Protein AF-A0A1B0GGN3-F1 (afdb_monomer_lite)

InterPro domains:
  IPR000742 EGF-like domain [PS00022] (152-163)
  IPR000742 EGF-like domain [PS01186] (152-163)
  IPR000742 EGF-like domain [PS50026] (125-164)
  IPR000742 EGF-like domain [PS50026] (165-207)

Secondary structure (DSSP, 8-state):
-EEEEEE--PPTTS----EEEEEEEEEEE-TT-EEEEEE-GGGT-TT-TTS------EEEEE--HHHHHHT--TTPEEE---PEEETTEEEEEEEGGGS-SEEEEEEEEETTSTT--EEEEEEEPP-TTSTT---TTSEEEEE-TTSS-EEEEEPTTEESTTS-EE-TTSS---STTPEEEE--TTSSS--EEEE--EEEETTEEEETHHHHHHHHH-TTSHHHHTTSSS----

Structure (mmCIF, N/CA/C/O backbone):
data_AF-A0A1B0GGN3-F1
#
_entry.id   AF-A0A1B0GGN3-F1
#
loop_
_atom_site.group_PDB
_atom_site.id
_atom_site.type_symbol
_atom_site.label_atom_id
_atom_site.label_alt_id
_atom_site.label_comp_id
_atom_site.label_asym_id
_atom_site.label_entity_id
_atom_site.label_seq_id
_atom_site.pdbx_PDB_ins_code
_atom_site.Cartn_x
_atom_site.Cartn_y
_atom_site.Cartn_z
_atom_site.occupancy
_atom_site.B_iso_or_equiv
_atom_site.auth_seq_id
_atom_site.auth_comp_id
_atom_site.auth_asym_id
_atom_site.auth_atom_id
_atom_site.pdbx_PDB_model_num
ATOM 1 N N . MET A 1 1 ? -0.502 -10.963 14.860 1.00 59.91 1 MET A N 1
ATOM 2 C CA . MET A 1 1 ? -0.848 -10.308 16.141 1.00 59.91 1 MET A CA 1
ATOM 3 C C . MET A 1 1 ? -0.086 -10.952 17.281 1.00 59.91 1 MET A C 1
ATOM 5 O O . MET A 1 1 ? 0.193 -12.145 17.220 1.00 59.91 1 MET A O 1
ATOM 9 N N . LYS A 1 2 ? 0.218 -10.176 18.316 1.00 56.22 2 LYS A N 1
ATOM 10 C CA . LYS A 1 2 ? 0.828 -10.592 19.570 1.00 56.22 2 LYS A CA 1
ATOM 11 C C . LYS A 1 2 ? -0.139 -10.272 20.708 1.00 56.22 2 LYS A C 1
ATOM 13 O O . LYS A 1 2 ? -0.678 -9.171 20.776 1.00 56.22 2 LYS A O 1
ATOM 18 N N . PHE A 1 3 ? -0.348 -11.247 21.582 1.00 46.47 3 PHE A N 1
ATOM 19 C CA . PHE A 1 3 ? -1.109 -11.077 22.814 1.00 46.47 3 PHE A CA 1
ATOM 20 C C . PHE A 1 3 ? -0.239 -10.367 23.851 1.00 46.47 3 PHE A C 1
ATOM 22 O O . PHE A 1 3 ? 0.870 -10.833 24.133 1.00 46.47 3 PHE A O 1
ATOM 29 N N . ILE A 1 4 ? -0.719 -9.258 24.409 1.00 52.66 4 ILE A N 1
ATOM 30 C CA . ILE A 1 4 ? -0.023 -8.527 25.466 1.00 52.66 4 ILE A CA 1
ATOM 31 C C . ILE A 1 4 ? -0.938 -8.412 26.679 1.00 52.66 4 ILE A C 1
ATOM 33 O O . ILE A 1 4 ? -2.094 -8.009 26.585 1.00 52.66 4 ILE A O 1
ATOM 37 N N . GLN A 1 5 ? -0.386 -8.771 27.834 1.00 46.47 5 GLN A N 1
ATOM 38 C CA . GLN A 1 5 ? -1.045 -8.657 29.123 1.00 46.47 5 GLN A CA 1
ATOM 39 C C . GLN A 1 5 ? -0.222 -7.711 29.994 1.00 46.47 5 GLN A C 1
ATOM 41 O O . GLN A 1 5 ? 0.905 -8.042 30.371 1.00 46.47 5 GLN A O 1
ATOM 46 N N . THR A 1 6 ? -0.760 -6.530 30.296 1.00 45.25 6 THR A N 1
ATOM 47 C CA . THR A 1 6 ? -0.097 -5.549 31.163 1.00 45.25 6 THR A CA 1
ATOM 48 C C . THR A 1 6 ? -0.774 -5.500 32.538 1.00 45.25 6 THR A C 1
ATOM 50 O O . THR A 1 6 ? -2.000 -5.391 32.633 1.00 45.25 6 THR A O 1
ATOM 53 N N . PRO A 1 7 ? -0.004 -5.604 33.636 1.00 43.72 7 PRO A N 1
ATOM 54 C CA . PRO A 1 7 ? -0.508 -5.299 34.968 1.00 43.72 7 PRO A CA 1
ATOM 55 C C . PRO A 1 7 ? -0.503 -3.777 35.188 1.00 43.72 7 PRO A C 1
ATOM 57 O O . PRO A 1 7 ? 0.542 -3.142 35.060 1.00 43.72 7 PRO A O 1
ATOM 60 N N . GLU A 1 8 ? -1.639 -3.176 35.546 1.00 48.62 8 GLU A N 1
ATOM 61 C CA . GLU A 1 8 ? -1.647 -1.801 36.068 1.00 48.62 8 GLU A CA 1
ATOM 62 C C . GLU A 1 8 ? -1.050 -1.759 37.487 1.00 48.62 8 GLU A C 1
ATOM 64 O O . GLU A 1 8 ? -1.238 -2.676 38.290 1.00 48.62 8 GLU A O 1
ATOM 69 N N . ASN A 1 9 ? -0.310 -0.687 37.802 1.00 44.50 9 ASN A N 1
ATOM 70 C CA . ASN A 1 9 ? 0.343 -0.465 39.097 1.00 44.50 9 ASN A CA 1
ATOM 71 C C . ASN A 1 9 ? -0.667 -0.478 40.260 1.00 44.50 9 ASN A C 1
ATOM 73 O O . ASN A 1 9 ? -1.278 0.536 40.597 1.00 44.50 9 ASN A O 1
ATOM 77 N N . CYS A 1 10 ? -0.791 -1.627 40.918 1.00 41.12 10 CYS A N 1
ATOM 78 C CA . CYS A 1 10 ? -1.658 -1.827 42.069 1.00 41.12 10 CYS A CA 1
ATOM 79 C C . CYS A 1 10 ? -0.947 -1.378 43.363 1.00 41.12 10 CYS A C 1
ATOM 81 O O . CYS A 1 10 ? 0.126 -1.880 43.707 1.00 41.12 10 CYS A O 1
ATOM 83 N N . LYS A 1 11 ? -1.535 -0.428 44.104 1.00 44.44 11 LYS A N 1
ATOM 84 C CA . LYS A 1 11 ? -1.118 -0.137 45.486 1.00 44.44 11 LYS A CA 1
ATOM 85 C C . LYS A 1 11 ? -1.635 -1.246 46.401 1.00 44.44 11 LYS A C 1
ATOM 87 O O . LYS A 1 11 ? -2.796 -1.631 46.313 1.00 44.44 11 LYS A O 1
ATOM 92 N N . ILE A 1 12 ? -0.759 -1.724 47.283 1.00 46.00 12 ILE A N 1
ATOM 93 C CA . ILE A 1 12 ? -1.044 -2.753 48.286 1.00 46.00 12 ILE A CA 1
ATOM 94 C C . ILE A 1 12 ? -2.260 -2.300 49.114 1.00 46.00 12 ILE A C 1
ATOM 96 O O . ILE A 1 12 ? -2.185 -1.253 49.752 1.00 46.00 12 ILE A O 1
ATOM 100 N N . ASP A 1 13 ? -3.337 -3.098 49.074 1.00 48.16 13 ASP A N 1
ATOM 101 C CA . ASP A 1 13 ? -4.489 -3.133 50.004 1.00 48.16 13 ASP A CA 1
ATOM 102 C C . ASP A 1 13 ? -5.906 -2.769 49.493 1.00 48.16 13 ASP A C 1
ATOM 104 O O . ASP A 1 13 ? -6.792 -2.507 50.302 1.00 48.16 13 ASP A O 1
ATOM 108 N N . LYS A 1 14 ? -6.205 -2.835 48.184 1.00 46.72 14 LYS A N 1
ATOM 109 C CA . LYS A 1 14 ? -7.595 -3.049 47.709 1.00 46.72 14 LYS A CA 1
ATOM 110 C C . LYS A 1 14 ? -7.648 -3.940 46.471 1.00 46.72 14 LYS A C 1
ATOM 112 O O . LYS A 1 14 ? -6.748 -3.901 45.644 1.00 46.72 14 LYS A O 1
ATOM 117 N N . ASP A 1 15 ? -8.713 -4.736 46.404 1.00 49.34 15 ASP A N 1
ATOM 118 C CA . ASP A 1 15 ? -9.070 -5.695 45.353 1.00 49.34 15 ASP A CA 1
ATOM 119 C C . ASP A 1 15 ? -8.721 -5.180 43.942 1.00 49.34 15 ASP A C 1
ATOM 121 O O . ASP A 1 15 ? -9.370 -4.277 43.412 1.00 49.34 15 ASP A O 1
ATOM 125 N N . CYS A 1 16 ? -7.643 -5.709 43.360 1.00 42.19 16 CYS A N 1
ATOM 126 C CA . CYS A 1 16 ? -7.169 -5.334 42.032 1.00 42.19 16 CYS A CA 1
ATOM 127 C C . CYS A 1 16 ? -7.623 -6.390 41.027 1.00 42.19 16 CYS A C 1
ATOM 129 O O . CYS A 1 16 ? -7.012 -7.450 40.905 1.00 42.19 16 CYS A O 1
ATOM 131 N N . THR A 1 17 ? -8.668 -6.084 40.261 1.00 48.31 17 THR A N 1
ATOM 132 C CA . THR A 1 17 ? -8.976 -6.810 39.023 1.00 48.31 17 THR A CA 1
ATOM 133 C C . THR A 1 17 ? -9.208 -5.844 37.868 1.00 48.31 17 THR A C 1
ATOM 135 O O . THR A 1 17 ? -10.333 -5.478 37.556 1.00 48.31 17 THR A O 1
ATOM 138 N N . ALA A 1 18 ? -8.120 -5.493 37.184 1.00 38.72 18 ALA A N 1
ATOM 139 C CA . ALA A 1 18 ? -8.142 -5.119 35.775 1.00 38.72 18 ALA A CA 1
ATOM 140 C C . ALA A 1 18 ? -6.780 -5.479 35.163 1.00 38.72 18 ALA A C 1
ATOM 142 O O . ALA A 1 18 ? -5.775 -4.812 35.385 1.00 38.72 18 ALA A O 1
ATOM 143 N N . MET A 1 19 ? -6.730 -6.603 34.448 1.00 40.66 19 MET A N 1
ATOM 144 C CA . MET A 1 19 ? -5.638 -6.898 33.522 1.00 40.66 19 MET A CA 1
ATOM 145 C C . MET A 1 19 ? -6.045 -6.305 32.177 1.00 40.66 19 MET A C 1
ATOM 147 O O . MET A 1 19 ? -7.093 -6.682 31.650 1.00 40.66 19 MET A O 1
ATOM 151 N N . MET A 1 20 ? -5.257 -5.381 31.631 1.00 42.69 20 MET A N 1
ATOM 152 C CA . MET A 1 20 ? -5.432 -4.970 30.241 1.00 42.69 20 MET A CA 1
ATOM 153 C C . MET A 1 20 ? -4.842 -6.059 29.338 1.00 42.69 20 MET A C 1
ATOM 155 O O . MET A 1 20 ? -3.702 -6.492 29.508 1.00 42.69 20 MET A O 1
ATOM 159 N N . VAL A 1 21 ? -5.676 -6.547 28.432 1.00 52.12 21 VAL A N 1
ATOM 160 C CA . VAL A 1 21 ? -5.419 -7.553 27.411 1.00 52.12 21 VAL A CA 1
ATOM 161 C C . VAL A 1 21 ? -5.537 -6.842 26.066 1.00 52.12 21 VAL A C 1
ATOM 163 O O . VAL A 1 21 ? -6.628 -6.711 25.513 1.00 52.12 21 VAL A O 1
ATOM 166 N N . SER A 1 22 ? -4.413 -6.357 25.542 1.00 58.50 22 SER A N 1
ATOM 167 C CA . SER A 1 22 ? -4.364 -5.762 24.208 1.00 58.50 22 SER A CA 1
ATOM 168 C C . SER A 1 22 ? -3.822 -6.773 23.202 1.00 58.50 22 SER A C 1
ATOM 170 O O . SER A 1 22 ? -2.883 -7.530 23.466 1.00 58.50 22 SER A O 1
ATOM 172 N N . TRP A 1 23 ? -4.439 -6.803 22.023 1.00 71.12 23 TRP A N 1
ATOM 173 C CA . TRP A 1 23 ? -3.913 -7.543 20.880 1.00 71.12 23 TRP A CA 1
ATOM 174 C C . TRP A 1 23 ? -3.250 -6.554 19.948 1.00 71.12 23 TRP A C 1
ATOM 176 O O . TRP A 1 23 ? -3.925 -5.702 19.378 1.00 71.12 23 TRP A O 1
ATOM 186 N N . GLU A 1 24 ? -1.936 -6.668 19.802 1.00 83.75 24 GLU A N 1
ATOM 187 C CA . GLU A 1 24 ? -1.153 -5.762 18.970 1.00 83.75 24 GLU A CA 1
ATOM 188 C C . GLU A 1 24 ? -0.754 -6.460 17.670 1.00 83.75 24 GLU A C 1
ATOM 190 O O . GLU A 1 24 ? -0.250 -7.585 17.667 1.00 83.75 24 GLU A O 1
ATOM 195 N N . GLY A 1 25 ? -1.017 -5.830 16.533 1.00 85.69 25 GLY A N 1
ATOM 196 C CA . GLY A 1 25 ? -0.611 -6.321 15.220 1.00 85.69 25 GLY A CA 1
ATOM 197 C C . GLY A 1 25 ? 0.147 -5.250 14.459 1.00 85.69 25 GLY A C 1
ATOM 198 O O . GLY A 1 25 ? -0.305 -4.112 14.404 1.00 85.69 25 GLY A O 1
ATOM 199 N N . GLU A 1 26 ? 1.268 -5.623 13.852 1.00 90.81 26 GLU A N 1
ATOM 200 C CA . GLU A 1 26 ? 1.951 -4.789 12.865 1.00 90.81 26 GLU A CA 1
ATOM 201 C C . GLU A 1 26 ? 1.857 -5.466 11.495 1.00 90.81 26 GLU A C 1
ATOM 203 O O . GLU A 1 26 ? 1.988 -6.691 11.403 1.00 90.81 26 GLU A O 1
ATOM 208 N N . ALA A 1 27 ? 1.596 -4.680 10.455 1.00 88.44 27 ALA A N 1
ATOM 209 C CA . ALA A 1 27 ? 1.553 -5.137 9.071 1.00 88.44 27 ALA A CA 1
ATOM 210 C C . ALA A 1 27 ? 2.032 -4.028 8.128 1.00 88.44 27 ALA A C 1
ATOM 212 O O . ALA A 1 27 ? 1.925 -2.843 8.445 1.00 88.44 27 ALA A O 1
ATOM 213 N N . GLU A 1 28 ? 2.531 -4.422 6.963 1.00 85.62 28 GLU A N 1
ATOM 214 C CA . GLU A 1 28 ? 2.884 -3.516 5.871 1.00 85.62 28 GLU A CA 1
ATOM 215 C C . GLU A 1 28 ? 2.018 -3.870 4.661 1.00 85.62 28 GLU A C 1
ATOM 217 O O . GLU A 1 28 ? 1.853 -5.055 4.372 1.00 85.62 28 GLU A O 1
ATOM 222 N N . ILE A 1 29 ? 1.459 -2.862 3.991 1.00 81.94 29 ILE A N 1
ATOM 223 C CA . ILE A 1 29 ? 0.627 -3.024 2.789 1.00 81.94 29 ILE A CA 1
ATOM 224 C C . ILE A 1 29 ? 1.096 -2.062 1.696 1.00 81.94 29 ILE A C 1
ATOM 226 O O . ILE A 1 29 ? 1.540 -0.957 2.010 1.00 81.94 29 ILE A O 1
ATOM 230 N N . GLN A 1 30 ? 1.003 -2.469 0.436 1.00 79.50 30 GLN A N 1
ATOM 231 C CA . GLN A 1 30 ? 1.276 -1.669 -0.762 1.00 79.50 30 GLN A CA 1
ATOM 232 C C . GLN A 1 30 ? -0.016 -1.397 -1.543 1.00 79.50 30 GLN A C 1
ATOM 234 O O . GLN A 1 30 ? -1.092 -1.855 -1.151 1.00 79.50 30 GLN A O 1
ATOM 239 N N . SER A 1 31 ? 0.071 -0.645 -2.646 1.00 79.19 31 SER A N 1
ATOM 240 C CA . SER A 1 31 ? -1.116 -0.410 -3.466 1.00 79.19 31 SER A CA 1
ATOM 241 C C . SER A 1 31 ? -1.658 -1.715 -4.059 1.00 79.19 31 SER A C 1
ATOM 243 O O . SER A 1 31 ? -0.905 -2.552 -4.556 1.00 79.19 31 SER A O 1
ATOM 245 N N . GLY A 1 32 ? -2.975 -1.900 -3.972 1.00 74.31 32 GLY A N 1
ATOM 246 C CA . GLY A 1 32 ? -3.670 -3.118 -4.389 1.00 74.31 32 GLY A CA 1
ATOM 247 C C . GLY A 1 32 ? -3.654 -4.264 -3.371 1.00 74.31 32 GLY A C 1
ATOM 248 O O . GLY A 1 32 ? -4.342 -5.265 -3.592 1.00 74.31 32 GLY A O 1
ATOM 249 N N . ASP A 1 33 ? -2.933 -4.131 -2.254 1.00 80.75 33 ASP A N 1
ATOM 250 C CA . ASP A 1 33 ? -2.954 -5.132 -1.190 1.00 80.75 33 ASP A CA 1
ATOM 251 C C . ASP A 1 33 ? -4.254 -5.084 -0.380 1.00 80.75 33 ASP A C 1
ATOM 253 O O . ASP A 1 33 ? -4.899 -4.048 -0.195 1.00 80.75 33 ASP A O 1
ATOM 257 N N . ILE A 1 34 ? -4.612 -6.246 0.166 1.00 82.75 34 ILE A N 1
ATOM 258 C CA . ILE A 1 34 ? -5.744 -6.410 1.073 1.00 82.75 34 ILE A CA 1
ATOM 259 C C . ILE A 1 34 ? -5.230 -7.053 2.354 1.00 82.75 34 ILE A C 1
ATOM 261 O O . ILE A 1 34 ? -4.729 -8.180 2.344 1.00 82.75 34 ILE A O 1
ATOM 265 N N . LEU A 1 35 ? -5.399 -6.363 3.478 1.00 88.44 35 LEU A N 1
ATOM 266 C CA . LEU A 1 35 ? -5.077 -6.900 4.791 1.00 88.44 35 LEU A CA 1
ATOM 267 C C . LEU A 1 35 ? -6.340 -7.463 5.439 1.00 88.44 35 LEU A C 1
ATOM 269 O O . LEU A 1 35 ? -7.270 -6.728 5.770 1.00 88.44 35 LEU A O 1
ATOM 273 N N . ILE A 1 36 ? -6.354 -8.776 5.664 1.00 89.19 36 ILE A N 1
ATOM 274 C CA . ILE A 1 36 ? -7.430 -9.456 6.387 1.00 89.19 36 ILE A CA 1
ATOM 275 C C . ILE A 1 36 ? -6.964 -9.736 7.810 1.00 89.19 36 ILE A C 1
ATOM 277 O O . ILE A 1 36 ? -5.979 -10.438 8.043 1.00 89.19 36 ILE A O 1
ATOM 281 N N . VAL A 1 37 ? -7.703 -9.198 8.769 1.00 90.12 37 VAL A N 1
ATOM 282 C CA . VAL A 1 37 ? -7.455 -9.358 10.193 1.00 90.12 37 VAL A CA 1
ATOM 283 C C . VAL A 1 37 ? -8.526 -10.256 10.795 1.00 90.12 37 VAL A C 1
ATOM 285 O O . VAL A 1 37 ? -9.692 -9.880 10.893 1.00 90.12 37 VAL A O 1
ATOM 288 N N . GLU A 1 38 ? -8.115 -11.445 11.223 1.00 88.00 38 GLU A N 1
ATOM 289 C CA . GLU A 1 38 ? -8.969 -12.384 11.946 1.00 88.00 38 GLU A CA 1
ATOM 290 C C . GLU A 1 38 ? -8.953 -12.076 13.448 1.00 88.00 38 GLU A C 1
ATOM 292 O O . GLU A 1 38 ? -7.901 -12.072 14.087 1.00 88.00 38 GLU A O 1
ATOM 297 N N . ILE A 1 39 ? -10.132 -11.833 14.017 1.00 86.75 39 ILE A N 1
ATOM 298 C CA . ILE A 1 39 ? -10.341 -11.536 15.432 1.00 86.75 39 ILE A CA 1
ATOM 299 C C . ILE A 1 39 ? -11.247 -12.608 16.032 1.00 86.75 39 ILE A C 1
ATOM 301 O O . ILE A 1 39 ? -12.349 -12.875 15.543 1.00 86.75 39 ILE A O 1
ATOM 305 N N . ASN A 1 40 ? -10.782 -13.207 17.126 1.00 83.31 40 ASN A N 1
ATOM 306 C CA . ASN A 1 40 ? -11.546 -14.168 17.908 1.00 83.31 40 ASN A CA 1
ATOM 307 C C . ASN A 1 40 ? -11.965 -13.538 19.243 1.00 83.31 40 ASN A C 1
ATOM 309 O O . ASN A 1 40 ? -11.141 -13.383 20.147 1.00 83.31 40 ASN A O 1
ATOM 313 N N . ASP A 1 41 ? -13.255 -13.216 19.369 1.00 79.81 41 ASP A N 1
ATOM 314 C CA . ASP A 1 41 ? -13.835 -12.603 20.570 1.00 79.81 41 ASP A CA 1
ATOM 315 C C . ASP A 1 41 ? -13.561 -13.420 21.846 1.00 79.81 41 ASP A C 1
ATOM 317 O O . ASP A 1 41 ? -13.347 -12.843 22.914 1.00 79.81 41 ASP A O 1
ATOM 321 N N . ALA A 1 42 ? -13.493 -14.755 21.737 1.00 72.12 42 ALA A N 1
ATOM 322 C CA . ALA A 1 42 ? -13.278 -15.665 22.868 1.00 72.12 42 ALA A CA 1
ATOM 323 C C . ALA A 1 42 ? -11.948 -15.423 23.599 1.00 72.12 42 ALA A C 1
ATOM 325 O O . ALA A 1 42 ? -11.818 -15.722 24.785 1.00 72.12 42 ALA A O 1
ATOM 326 N N . LEU A 1 43 ? -10.945 -14.904 22.885 1.00 70.06 43 LEU A N 1
ATOM 327 C CA . LEU A 1 43 ? -9.614 -14.648 23.431 1.00 70.06 43 LEU A CA 1
ATOM 328 C C . LEU A 1 43 ? -9.484 -13.253 24.063 1.00 70.06 43 LEU A C 1
ATOM 330 O O . LEU A 1 43 ? -8.520 -12.993 24.782 1.00 70.06 43 LEU A O 1
ATOM 334 N N . LEU A 1 44 ? -10.433 -12.359 23.781 1.00 70.94 44 LEU A N 1
ATOM 335 C CA . LEU A 1 44 ? -10.478 -10.981 24.274 1.00 70.94 44 LEU A CA 1
ATOM 336 C C . LEU A 1 44 ? -11.387 -10.844 25.500 1.00 70.94 44 LEU A C 1
ATOM 338 O O . LEU A 1 44 ? -11.064 -10.092 26.417 1.00 70.94 44 LEU A O 1
ATOM 342 N N . ASN A 1 45 ? -12.480 -11.612 25.553 1.00 67.69 45 ASN A N 1
ATOM 343 C CA . ASN A 1 45 ? -13.348 -11.697 26.724 1.00 67.69 45 ASN A CA 1
ATOM 344 C C . ASN A 1 45 ? -13.574 -13.163 27.153 1.00 67.69 45 ASN A C 1
ATOM 346 O O . ASN A 1 45 ? -14.525 -13.806 26.706 1.00 67.69 45 ASN A O 1
ATOM 350 N N . PRO A 1 46 ? -12.741 -13.702 28.061 1.00 58.84 46 PRO A N 1
ATOM 351 C CA . PRO A 1 46 ? -12.885 -15.075 28.535 1.00 58.84 46 PRO A CA 1
ATOM 352 C C . PRO A 1 46 ? -14.020 -15.281 29.559 1.00 58.84 46 PRO A C 1
ATOM 354 O O . PRO A 1 46 ? -14.234 -16.419 29.977 1.00 58.84 46 PRO A O 1
ATOM 357 N N . LYS A 1 47 ? -14.729 -14.229 30.010 1.00 55.62 47 LYS A N 1
ATOM 358 C CA . LYS A 1 47 ? -15.705 -14.325 31.118 1.00 55.62 47 LYS A CA 1
ATOM 359 C C . LYS A 1 47 ? -17.177 -14.463 30.696 1.00 55.62 47 LYS A C 1
ATOM 361 O O . LYS A 1 47 ? -17.949 -14.958 31.510 1.00 55.62 47 LYS A O 1
ATOM 366 N N . ASP A 1 48 ? -17.550 -14.147 29.452 1.00 54.88 48 ASP A N 1
ATOM 367 C CA . ASP A 1 48 ? -18.961 -14.107 29.003 1.00 54.88 48 ASP A CA 1
ATOM 368 C C . ASP A 1 48 ? -19.280 -15.001 27.784 1.00 54.88 48 ASP A C 1
ATOM 370 O O . ASP A 1 48 ? -20.114 -14.671 26.942 1.00 54.88 48 ASP A O 1
ATOM 374 N N . PHE A 1 49 ? -18.655 -16.176 27.665 1.00 55.28 49 PHE A N 1
ATOM 375 C CA . PHE A 1 49 ? -18.835 -17.059 26.497 1.00 55.28 49 PHE A CA 1
ATOM 376 C C . PHE A 1 49 ? -20.161 -17.859 26.482 1.00 55.28 49 PHE A C 1
ATOM 378 O O . PHE A 1 49 ? -20.191 -19.009 26.053 1.00 55.28 49 PHE A O 1
ATOM 385 N N . ASN A 1 50 ? -21.266 -17.286 26.970 1.00 52.28 50 ASN A N 1
ATOM 386 C CA . ASN A 1 50 ? -22.574 -17.957 27.019 1.00 52.28 50 ASN A CA 1
ATOM 387 C C . ASN A 1 50 ? -23.704 -17.214 26.290 1.00 52.28 50 ASN A C 1
ATOM 389 O O . ASN A 1 50 ? -24.877 -17.526 26.499 1.00 52.28 50 ASN A O 1
ATOM 393 N N . THR A 1 51 ? -23.381 -16.275 25.401 1.00 52.28 51 THR A N 1
ATOM 394 C CA . THR A 1 51 ? -24.379 -15.587 24.572 1.00 52.28 51 THR A CA 1
ATOM 395 C C . THR A 1 51 ? -24.203 -15.882 23.090 1.00 52.28 51 THR A C 1
ATOM 397 O O . THR A 1 51 ? -23.128 -15.770 22.510 1.00 52.28 51 THR A O 1
ATOM 400 N N . THR A 1 52 ? -25.318 -16.312 22.514 1.00 51.56 52 THR A N 1
ATOM 401 C CA . THR A 1 52 ? -25.592 -16.646 21.122 1.00 51.56 52 THR A CA 1
ATOM 402 C C . THR A 1 52 ? -25.013 -15.643 20.128 1.00 51.56 52 THR A C 1
ATOM 404 O O . THR A 1 52 ? -25.174 -14.436 20.280 1.00 51.56 52 THR A O 1
ATOM 407 N N . THR A 1 53 ? -24.413 -16.192 19.069 1.00 53.31 53 THR A N 1
ATOM 408 C CA . THR A 1 53 ? -23.890 -15.558 17.848 1.00 53.31 53 THR A CA 1
ATOM 409 C C . THR A 1 53 ? -24.830 -14.499 17.260 1.00 53.31 53 THR A C 1
ATOM 411 O O . THR A 1 53 ? -25.588 -14.768 16.328 1.00 53.31 53 THR A O 1
ATOM 414 N N . SER A 1 54 ? -24.783 -13.289 17.802 1.00 52.69 54 SER A N 1
ATOM 415 C CA . SER A 1 54 ? -25.364 -12.095 17.198 1.00 52.69 54 SER A CA 1
ATOM 416 C C . SER A 1 54 ? -24.218 -11.231 16.693 1.00 52.69 54 SER A C 1
ATOM 418 O O . SER A 1 54 ? -23.147 -11.204 17.297 1.00 52.69 54 SER A O 1
ATOM 420 N N . ALA A 1 55 ? -24.406 -10.565 15.556 1.00 56.91 55 ALA A N 1
ATOM 421 C CA . ALA A 1 55 ? -23.424 -9.641 15.006 1.00 56.91 55 ALA A CA 1
ATOM 422 C C . ALA A 1 55 ? -23.263 -8.443 15.956 1.00 56.91 55 ALA A C 1
ATOM 424 O O . ALA A 1 55 ? -23.980 -7.453 15.852 1.00 56.91 55 ALA A O 1
ATOM 425 N N . HIS A 1 56 ? -22.372 -8.569 16.937 1.00 67.38 56 HIS A N 1
ATOM 426 C CA . HIS A 1 56 ? -22.048 -7.485 17.853 1.00 67.38 56 HIS A CA 1
ATOM 427 C C . HIS A 1 56 ? -21.327 -6.384 17.091 1.00 67.38 56 HIS A C 1
ATOM 429 O O . HIS A 1 56 ? -20.391 -6.660 16.329 1.00 67.38 56 HIS A O 1
ATOM 435 N N . ASN A 1 57 ? -21.760 -5.144 17.324 1.00 79.12 57 ASN A N 1
ATOM 436 C CA . ASN A 1 57 ? -21.204 -3.987 16.649 1.00 79.12 57 ASN A CA 1
ATOM 437 C C . ASN A 1 57 ? -19.690 -3.952 16.897 1.00 79.12 57 ASN A C 1
ATOM 439 O O . ASN A 1 57 ? -19.210 -4.045 18.033 1.00 79.12 57 ASN A O 1
ATOM 443 N N . THR A 1 58 ? -18.939 -3.947 15.804 1.00 89.19 58 THR A N 1
ATOM 444 C CA . THR A 1 58 ? -17.482 -3.956 15.805 1.00 89.19 58 THR A CA 1
ATOM 445 C C . THR A 1 58 ? -17.066 -2.826 14.896 1.00 89.19 58 THR A C 1
ATOM 447 O O . THR A 1 58 ? -17.484 -2.774 13.743 1.00 89.19 58 THR A O 1
ATOM 450 N N . GLN A 1 59 ? -16.291 -1.906 15.446 1.00 93.31 59 GLN A N 1
ATOM 451 C CA . GLN A 1 59 ? -15.967 -0.643 14.804 1.00 93.31 59 GLN A CA 1
ATOM 452 C C . GLN A 1 59 ? -14.458 -0.495 14.729 1.00 93.31 59 GLN A C 1
ATOM 454 O O . GLN A 1 59 ? -13.738 -0.911 15.640 1.00 93.31 59 GLN A O 1
ATOM 459 N N . VAL A 1 60 ? -13.994 0.093 13.631 1.00 95.06 60 VAL A N 1
ATOM 460 C CA . VAL A 1 60 ? -12.577 0.335 13.375 1.00 95.06 60 VAL A CA 1
ATOM 461 C C . VAL A 1 60 ? -12.354 1.837 13.342 1.00 95.06 60 VAL A C 1
ATOM 463 O O . VAL A 1 60 ? -12.994 2.543 12.569 1.00 95.06 60 VAL A O 1
ATOM 466 N N . TYR A 1 61 ? -11.445 2.320 14.176 1.00 96.19 61 TYR A N 1
ATOM 467 C CA . TYR A 1 61 ? -11.088 3.726 14.266 1.00 96.19 61 TYR A CA 1
ATOM 468 C C . TYR A 1 61 ? -9.647 3.928 13.832 1.00 96.19 61 TYR A C 1
ATOM 470 O O . TYR A 1 61 ? -8.768 3.196 14.283 1.00 96.19 61 TYR A O 1
ATOM 478 N N . GLN A 1 62 ? -9.390 4.956 13.033 1.00 96.69 62 GLN A N 1
ATOM 479 C CA . GLN A 1 62 ? -8.054 5.518 12.879 1.00 96.69 62 GLN A CA 1
ATOM 480 C C . GLN A 1 62 ? -7.836 6.561 13.977 1.00 96.69 62 GLN A C 1
ATOM 482 O O . GLN A 1 62 ? -8.659 7.457 14.156 1.00 96.69 62 GLN A O 1
ATOM 487 N N . VAL A 1 63 ? -6.755 6.434 14.743 1.00 96.81 63 VAL A N 1
ATOM 488 C CA . VAL A 1 63 ? -6.544 7.199 15.982 1.00 96.81 63 VAL A CA 1
ATOM 489 C C . VAL A 1 63 ? -5.177 7.877 16.027 1.00 96.81 63 VAL A C 1
ATOM 491 O O . VAL A 1 63 ? -4.270 7.572 15.252 1.00 96.81 63 VAL A O 1
ATOM 494 N N . THR A 1 64 ? -5.012 8.798 16.976 1.00 96.38 64 THR A N 1
ATOM 495 C CA . THR A 1 64 ? -3.711 9.398 17.289 1.00 96.38 64 THR A CA 1
ATOM 496 C C . THR A 1 64 ? -2.783 8.384 17.967 1.00 96.38 64 THR A C 1
ATOM 498 O O . THR A 1 64 ? -3.219 7.344 18.463 1.00 96.38 64 THR A O 1
ATOM 501 N N . ARG A 1 65 ? -1.485 8.704 18.058 1.00 94.94 65 ARG A N 1
ATOM 502 C CA . ARG A 1 65 ? -0.517 7.874 18.800 1.00 94.94 65 ARG A CA 1
ATOM 503 C C . ARG A 1 65 ? -0.929 7.659 20.255 1.00 94.94 65 ARG A C 1
ATOM 505 O O . ARG A 1 65 ? -0.913 6.530 20.728 1.00 94.94 65 ARG A O 1
ATOM 512 N N . SER A 1 66 ? -1.332 8.734 20.935 1.00 94.62 66 SER A N 1
ATOM 513 C CA . SER A 1 66 ? -1.785 8.651 22.326 1.00 94.62 66 SER A CA 1
ATOM 514 C C . SER A 1 66 ? -3.045 7.794 22.450 1.00 94.62 66 SER A C 1
ATOM 516 O O . SER A 1 66 ? -3.127 6.980 23.367 1.00 94.62 66 SER A O 1
ATOM 518 N N . GLY A 1 67 ? -3.996 7.936 21.517 1.00 93.50 67 GLY A N 1
ATOM 519 C CA . GLY A 1 67 ? -5.204 7.110 21.485 1.00 93.50 67 GLY A CA 1
ATOM 520 C C . GLY A 1 67 ? -4.882 5.626 21.317 1.00 93.50 67 GLY A C 1
ATOM 521 O O . GLY A 1 67 ? -5.343 4.794 22.097 1.00 93.50 67 GLY A O 1
ATOM 522 N N . HIS A 1 68 ? -3.990 5.300 20.377 1.00 94.00 68 HIS A N 1
ATOM 523 C CA . HIS A 1 68 ? -3.505 3.937 20.137 1.00 94.00 68 HIS A CA 1
ATOM 524 C C . HIS A 1 68 ? -2.879 3.302 21.383 1.00 94.00 68 HIS A C 1
ATOM 526 O O . HIS A 1 68 ? -3.262 2.198 21.762 1.00 94.00 68 HIS A O 1
ATOM 532 N N . GLU A 1 69 ? -1.994 4.021 22.079 1.00 91.06 69 GLU A N 1
ATOM 533 C CA . GLU A 1 69 ? -1.319 3.543 23.296 1.00 91.06 69 GLU A CA 1
ATOM 534 C C . GLU A 1 69 ? -2.272 3.310 24.481 1.00 91.06 69 GLU A C 1
ATOM 536 O O . GLU A 1 69 ? -1.972 2.492 25.359 1.00 91.06 69 GLU A O 1
ATOM 541 N N . HIS A 1 70 ? -3.441 3.959 24.491 1.00 91.56 70 HIS A N 1
ATOM 542 C CA . HIS A 1 70 ? -4.397 3.924 25.604 1.00 91.56 70 HIS A CA 1
ATOM 543 C C . HIS A 1 70 ? -5.764 3.312 25.253 1.00 91.56 70 HIS A C 1
ATOM 545 O O . HIS A 1 70 ? -6.663 3.349 26.084 1.00 91.56 70 HIS A O 1
ATOM 551 N N . CYS A 1 71 ? -5.922 2.687 24.076 1.00 90.62 71 CYS A N 1
ATOM 552 C CA . CYS A 1 71 ? -7.222 2.181 23.599 1.00 90.62 71 CYS A CA 1
ATOM 553 C C . CYS A 1 71 ? -8.321 3.271 23.550 1.00 90.62 71 CYS A C 1
ATOM 555 O O . CYS A 1 71 ? -9.498 2.970 23.734 1.00 90.62 71 CYS A O 1
ATOM 557 N N . ASP A 1 72 ? -7.952 4.531 23.309 1.00 93.50 72 ASP A N 1
ATOM 558 C CA . ASP A 1 72 ? -8.882 5.662 23.265 1.00 93.50 72 ASP A CA 1
ATOM 559 C C . ASP A 1 72 ? -9.205 6.053 21.816 1.00 93.50 72 ASP A C 1
ATOM 561 O O . ASP A 1 72 ? -8.315 6.315 21.003 1.00 93.50 72 ASP A O 1
ATOM 565 N N . VAL A 1 73 ? -10.502 6.085 21.506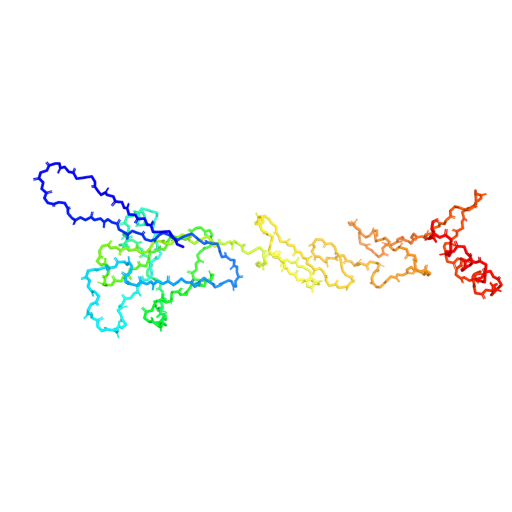 1.00 94.62 73 VAL A N 1
ATOM 566 C CA . VAL A 1 73 ? -11.059 6.385 20.179 1.00 94.62 73 VAL A CA 1
ATOM 567 C C . VAL A 1 73 ? -11.731 7.759 20.110 1.00 94.62 73 VAL A C 1
ATOM 569 O O . VAL A 1 73 ? -12.258 8.121 19.064 1.00 94.62 73 VAL A O 1
ATOM 572 N N . THR A 1 74 ? -11.724 8.535 21.198 1.00 94.69 74 THR A N 1
ATOM 573 C CA . THR A 1 74 ? -12.486 9.793 21.322 1.00 94.69 74 THR A CA 1
ATOM 574 C C . THR A 1 74 ? -12.094 10.832 20.269 1.00 94.69 74 THR A C 1
ATOM 576 O O . THR A 1 74 ? -12.958 11.499 19.706 1.00 94.69 74 THR A O 1
ATOM 579 N N . GLU A 1 75 ? -10.798 10.948 19.974 1.00 94.38 75 GLU A N 1
ATOM 580 C CA . GLU A 1 75 ? -10.257 11.825 18.921 1.00 94.38 75 GLU A CA 1
ATOM 581 C C . GLU A 1 75 ? -10.084 11.100 17.571 1.00 94.38 75 GLU A C 1
ATOM 583 O O . GLU A 1 75 ? -9.456 11.622 16.651 1.00 94.38 75 GLU A O 1
ATOM 588 N N . GLY A 1 76 ? -10.583 9.867 17.463 1.00 93.06 76 GLY A N 1
ATOM 589 C CA . GLY A 1 76 ? -10.427 9.011 16.295 1.00 93.06 76 GLY A CA 1
ATOM 590 C C . GLY A 1 76 ? -11.461 9.258 15.201 1.00 93.06 76 GLY A C 1
ATOM 591 O O . GLY A 1 76 ? -12.558 9.764 15.435 1.00 93.06 76 GLY A O 1
ATOM 592 N N . ILE A 1 77 ? -11.124 8.826 13.990 1.00 95.75 77 ILE A N 1
ATOM 593 C CA . ILE A 1 77 ? -12.017 8.801 12.831 1.00 95.75 77 ILE A CA 1
ATOM 594 C C . ILE A 1 77 ? -12.564 7.383 12.688 1.00 95.75 77 ILE A C 1
ATOM 596 O O . ILE A 1 77 ? -11.794 6.430 12.592 1.00 95.75 77 ILE A O 1
ATOM 600 N N . LEU A 1 78 ? -13.890 7.239 12.669 1.00 95.50 78 LEU A N 1
ATOM 601 C CA . LEU A 1 78 ? -14.543 5.961 12.395 1.00 95.50 78 LEU A CA 1
ATOM 602 C C . LEU A 1 78 ? -14.402 5.617 10.906 1.00 95.50 78 LEU A C 1
ATOM 604 O O . LEU A 1 78 ? -14.817 6.401 10.053 1.00 95.50 78 LEU A O 1
ATOM 608 N N . LEU A 1 79 ? -13.849 4.443 10.610 1.00 94.31 79 LEU A N 1
ATOM 609 C CA . LEU A 1 79 ? -13.763 3.903 9.256 1.00 94.31 79 LEU A CA 1
ATOM 610 C C . LEU A 1 79 ? -15.032 3.110 8.925 1.00 94.31 79 LEU A C 1
ATOM 612 O O . LEU A 1 79 ? -15.551 2.373 9.767 1.00 94.31 79 LEU A O 1
ATOM 616 N N . ASP A 1 80 ? -15.513 3.233 7.688 1.00 92.88 80 ASP A N 1
ATOM 617 C CA . ASP A 1 80 ? -16.687 2.504 7.193 1.00 92.88 80 ASP A CA 1
ATOM 618 C C . ASP A 1 80 ? -16.320 1.059 6.815 1.00 92.88 80 ASP A C 1
ATOM 620 O O . ASP A 1 80 ? -16.239 0.683 5.646 1.00 92.88 80 ASP A O 1
ATOM 624 N N . ILE A 1 81 ? -16.017 0.250 7.832 1.00 91.12 81 ILE A N 1
ATOM 625 C CA . ILE A 1 81 ? -15.595 -1.143 7.678 1.00 91.12 81 ILE A CA 1
ATOM 626 C C . ILE A 1 81 ? -16.597 -2.043 8.385 1.00 91.12 81 ILE A C 1
ATOM 628 O O . ILE A 1 81 ? -16.766 -1.977 9.601 1.00 91.12 81 ILE A O 1
ATOM 632 N N . THR A 1 82 ? -17.218 -2.941 7.622 1.00 89.69 82 THR A N 1
ATOM 633 C CA . THR A 1 82 ? -18.131 -3.955 8.157 1.00 89.69 82 THR A CA 1
ATOM 634 C C . THR A 1 82 ? -17.422 -5.309 8.235 1.00 89.69 82 THR A C 1
ATOM 636 O O . THR A 1 82 ? -17.072 -5.863 7.190 1.00 89.69 82 THR A O 1
ATOM 639 N N . PRO A 1 83 ? -17.205 -5.879 9.434 1.00 89.50 83 PRO A N 1
ATOM 640 C CA . PRO A 1 83 ? -16.541 -7.173 9.558 1.00 89.50 83 PRO A CA 1
ATOM 641 C C . PRO A 1 83 ? -17.413 -8.324 9.053 1.00 89.50 83 PRO A C 1
ATOM 643 O O . PRO A 1 83 ? -18.612 -8.389 9.334 1.00 89.50 83 PRO A O 1
ATOM 646 N N . LEU A 1 84 ? -16.793 -9.277 8.361 1.00 89.25 84 LEU A N 1
ATOM 647 C CA . LEU A 1 84 ? -17.440 -10.522 7.957 1.00 89.25 84 LEU A CA 1
ATOM 648 C C . LEU A 1 84 ? -17.327 -11.553 9.085 1.00 89.25 84 LEU A C 1
ATOM 650 O O . LEU A 1 84 ? -16.257 -11.723 9.661 1.00 89.25 84 LEU A O 1
ATOM 654 N N . ILE A 1 85 ? -18.406 -12.275 9.385 1.00 85.69 85 ILE A N 1
ATOM 655 C CA . ILE A 1 85 ? -18.388 -13.337 10.400 1.00 85.69 85 ILE A CA 1
ATOM 656 C C . ILE A 1 85 ? -18.273 -14.698 9.707 1.00 85.69 85 ILE A C 1
ATOM 658 O O . ILE A 1 85 ? -19.158 -15.075 8.941 1.00 85.69 85 ILE A O 1
ATOM 662 N N . VAL A 1 86 ? -17.206 -15.445 10.000 1.00 84.81 86 VAL A N 1
ATOM 663 C CA . VAL A 1 86 ? -16.953 -16.797 9.472 1.00 84.81 86 VAL A CA 1
ATOM 664 C C . VAL A 1 86 ? -16.597 -17.722 10.632 1.00 84.81 86 VAL A C 1
ATOM 666 O O . VAL A 1 86 ? -15.645 -17.465 11.365 1.00 84.81 86 VAL A O 1
ATOM 669 N N . ASP A 1 87 ? -17.377 -18.785 10.835 1.00 82.94 87 ASP A N 1
ATOM 670 C CA . ASP A 1 87 ? -17.198 -19.753 11.933 1.00 82.94 87 ASP A CA 1
ATOM 671 C C . ASP A 1 87 ? -17.111 -19.111 13.333 1.00 82.94 87 ASP A C 1
ATOM 673 O O . ASP A 1 87 ? -16.333 -19.532 14.187 1.00 82.94 87 ASP A O 1
ATOM 677 N N . GLY A 1 88 ? -17.882 -18.043 13.565 1.00 76.12 88 GLY A N 1
ATOM 678 C CA . GLY A 1 88 ? -17.863 -17.298 14.830 1.00 76.12 88 GLY A CA 1
ATOM 679 C C . GLY A 1 88 ? -16.638 -16.398 15.027 1.00 76.12 88 GLY A C 1
ATOM 680 O O . GLY A 1 88 ? -16.488 -15.807 16.093 1.00 76.12 88 GLY A O 1
ATOM 681 N N . ARG A 1 89 ? -15.777 -16.260 14.015 1.00 81.38 89 ARG A N 1
ATOM 682 C CA . ARG A 1 89 ? -14.644 -15.327 13.995 1.00 81.38 89 ARG A CA 1
ATOM 683 C C . ARG A 1 89 ? -14.984 -14.104 13.158 1.00 81.38 89 ARG A C 1
ATOM 685 O O . ARG A 1 89 ? -15.696 -14.214 12.161 1.00 81.38 89 ARG A O 1
ATOM 692 N N . LYS A 1 90 ? -14.468 -12.943 13.555 1.00 86.81 90 LYS A N 1
ATOM 693 C CA . LYS A 1 90 ? -14.650 -11.679 12.836 1.00 86.81 90 LYS A CA 1
ATOM 694 C C . LYS A 1 90 ? -13.464 -11.453 11.908 1.00 86.81 90 LYS A C 1
ATOM 696 O O . LYS A 1 90 ? -12.324 -11.469 12.356 1.00 86.81 90 LYS A O 1
ATOM 701 N N . LEU A 1 91 ? -13.732 -11.221 10.632 1.00 88.94 91 LEU A N 1
ATOM 702 C CA . LEU A 1 91 ? -12.744 -10.870 9.622 1.00 88.94 91 LEU A CA 1
ATOM 703 C C . LEU A 1 91 ? -12.906 -9.390 9.279 1.00 88.94 91 LEU A C 1
ATOM 705 O O . LEU A 1 91 ? -13.875 -8.989 8.634 1.00 88.94 91 LEU A O 1
ATOM 709 N N . VAL A 1 92 ? -11.960 -8.576 9.733 1.00 90.94 92 VAL A N 1
ATOM 710 C CA . VAL A 1 92 ? -11.856 -7.158 9.380 1.00 90.94 92 VAL A CA 1
ATOM 711 C C . VAL A 1 92 ? -10.978 -7.058 8.140 1.00 90.94 92 VAL A C 1
ATOM 713 O O . VAL A 1 92 ? -9.843 -7.523 8.156 1.00 90.94 92 VAL A O 1
ATOM 716 N N . THR A 1 93 ? -11.501 -6.479 7.064 1.00 90.50 93 THR A N 1
ATOM 717 C CA . THR A 1 93 ? -10.763 -6.327 5.802 1.00 90.50 93 THR A CA 1
ATOM 718 C C . THR A 1 93 ? -10.394 -4.864 5.614 1.00 90.50 93 THR A C 1
ATOM 720 O O . THR A 1 93 ? -11.272 -4.007 5.655 1.00 90.50 93 THR A O 1
ATOM 723 N N . LEU A 1 94 ? -9.105 -4.593 5.436 1.00 90.69 94 LEU A N 1
ATOM 724 C CA . LEU A 1 94 ? -8.536 -3.269 5.212 1.00 90.69 94 LEU A CA 1
ATOM 725 C C . LEU A 1 94 ? -7.965 -3.214 3.797 1.00 90.69 94 LEU A C 1
ATOM 727 O O . LEU A 1 94 ? -7.208 -4.106 3.407 1.00 90.69 94 LEU A O 1
ATOM 731 N N . TYR A 1 95 ? -8.319 -2.167 3.060 1.00 88.56 95 TYR A N 1
ATOM 732 C CA . TYR A 1 95 ? -7.771 -1.883 1.739 1.00 88.56 95 TYR A CA 1
ATOM 733 C C . TYR A 1 95 ? -6.772 -0.731 1.830 1.00 88.56 95 TYR A C 1
ATOM 735 O O . TYR A 1 95 ? -6.917 0.162 2.668 1.00 88.56 95 TYR A O 1
ATOM 743 N N . ASP A 1 96 ? -5.785 -0.735 0.941 1.00 83.88 96 ASP A N 1
ATOM 744 C CA . ASP A 1 96 ? -4.814 0.349 0.767 1.00 83.88 96 ASP A CA 1
ATOM 745 C C . ASP A 1 96 ? -5.481 1.727 0.623 1.00 83.88 96 ASP A C 1
ATOM 747 O O . ASP A 1 96 ? -5.098 2.673 1.305 1.00 83.88 96 ASP A O 1
ATOM 751 N N . LYS A 1 97 ? -6.544 1.816 -0.181 1.00 84.38 97 LYS A N 1
ATOM 752 C CA . LYS A 1 97 ? -7.296 3.051 -0.459 1.00 84.38 97 LYS A CA 1
ATOM 753 C C . LYS A 1 97 ? -7.986 3.690 0.754 1.00 84.38 97 LYS A C 1
ATOM 755 O O . LYS A 1 97 ? -8.349 4.861 0.689 1.00 84.38 97 LYS A O 1
ATOM 760 N N . ASP A 1 98 ? -8.221 2.925 1.821 1.00 88.25 98 ASP A N 1
ATOM 761 C CA . ASP A 1 98 ? -8.904 3.406 3.029 1.00 88.25 98 ASP A CA 1
ATOM 762 C C . ASP A 1 98 ? -7.895 3.939 4.066 1.00 88.25 98 ASP A C 1
ATOM 764 O O . ASP A 1 98 ? -8.281 4.398 5.142 1.00 88.25 98 ASP A O 1
ATOM 768 N N . LEU A 1 99 ? -6.594 3.864 3.757 1.00 89.62 99 LEU A N 1
ATOM 769 C CA . LEU A 1 99 ? -5.487 4.210 4.638 1.00 89.62 99 LEU A CA 1
ATOM 770 C C . LEU A 1 99 ? -4.614 5.300 4.013 1.00 89.62 99 LEU A C 1
ATOM 772 O O . LEU A 1 99 ? -4.460 5.399 2.800 1.00 89.62 99 LEU A O 1
ATOM 776 N N . THR A 1 100 ? -4.013 6.130 4.863 1.00 89.56 100 THR A N 1
ATOM 777 C CA . THR A 1 100 ? -3.066 7.159 4.412 1.00 89.56 100 THR A CA 1
ATOM 778 C C . THR A 1 100 ? -1.680 6.566 4.200 1.00 89.56 100 THR A C 1
ATOM 780 O O . THR A 1 100 ? -1.307 5.614 4.881 1.00 89.56 100 THR A O 1
ATOM 783 N N . GLU A 1 101 ? -0.888 7.132 3.294 1.00 86.31 101 GLU A N 1
ATOM 784 C CA . GLU A 1 101 ? 0.518 6.747 3.150 1.00 86.31 101 GLU A CA 1
ATOM 785 C C . GLU A 1 101 ? 1.285 6.926 4.472 1.00 86.31 101 GLU A C 1
ATOM 787 O O . GLU A 1 101 ? 1.082 7.884 5.223 1.00 86.31 101 GLU A O 1
ATOM 792 N N . GLY A 1 102 ? 2.188 5.992 4.764 1.00 87.44 102 GLY A N 1
ATOM 793 C CA . GLY A 1 102 ? 2.931 5.942 6.015 1.00 87.44 102 GLY A CA 1
ATOM 794 C C . GLY A 1 102 ? 2.226 5.132 7.103 1.00 87.44 102 GLY A C 1
ATOM 795 O O . GLY A 1 102 ? 1.605 4.103 6.849 1.00 87.44 102 GLY A O 1
ATOM 796 N N . VAL A 1 103 ? 2.404 5.535 8.361 1.00 92.50 103 VAL A N 1
ATOM 797 C CA . VAL A 1 103 ? 1.971 4.737 9.518 1.00 92.50 103 VAL A CA 1
ATOM 798 C C . VAL A 1 103 ? 0.539 5.086 9.914 1.00 92.50 103 VAL A C 1
ATOM 800 O O . VAL A 1 103 ? 0.280 6.171 10.430 1.00 92.50 103 VAL A O 1
ATOM 803 N N . ASN A 1 104 ? -0.365 4.120 9.777 1.00 94.31 104 ASN A N 1
ATOM 804 C CA . ASN A 1 104 ? -1.745 4.198 10.237 1.00 94.31 104 ASN A CA 1
ATOM 805 C C . ASN A 1 104 ? -1.893 3.446 11.559 1.00 94.31 104 ASN A C 1
ATOM 807 O O . ASN A 1 104 ? -1.574 2.259 11.663 1.00 94.31 104 ASN A O 1
ATOM 811 N N . LEU A 1 105 ? -2.396 4.137 12.576 1.00 96.56 105 LEU A N 1
ATOM 812 C CA . LEU A 1 105 ? -2.696 3.557 13.879 1.00 96.56 105 LEU A CA 1
ATOM 813 C C . LEU A 1 105 ? -4.197 3.321 13.966 1.00 96.56 105 LEU A C 1
ATOM 815 O O . LEU A 1 105 ? -4.977 4.272 13.958 1.00 96.56 105 LEU A O 1
ATOM 819 N N . LEU A 1 106 ? -4.590 2.053 14.029 1.00 96.50 106 LEU A N 1
ATOM 820 C CA . LEU A 1 106 ? -5.985 1.644 14.056 1.00 96.50 106 LEU A CA 1
ATOM 821 C C . LEU A 1 106 ? -6.315 0.971 15.384 1.00 96.50 106 LEU A C 1
ATOM 823 O O . LEU A 1 106 ? -5.510 0.221 15.943 1.00 96.50 106 LEU A O 1
ATOM 827 N N . ILE A 1 107 ? -7.527 1.203 15.861 1.00 95.00 107 ILE A N 1
ATOM 828 C CA . ILE A 1 107 ? -8.122 0.483 16.977 1.00 95.00 107 ILE A CA 1
ATOM 829 C C . ILE A 1 107 ? -9.381 -0.212 16.472 1.00 95.00 107 ILE A C 1
ATOM 831 O O . ILE A 1 107 ? -10.246 0.425 15.876 1.00 95.00 107 ILE A O 1
ATOM 835 N N . VAL A 1 108 ? -9.515 -1.502 16.766 1.00 93.50 108 VAL A N 1
ATOM 836 C CA . VAL A 1 108 ? -10.795 -2.204 16.677 1.00 93.50 108 VAL A CA 1
ATOM 837 C C . VAL A 1 108 ? -11.372 -2.303 18.082 1.00 93.50 108 VAL A C 1
ATOM 839 O O . VAL A 1 108 ? -10.679 -2.720 19.018 1.00 93.50 108 VAL A O 1
ATOM 842 N N . VAL A 1 109 ? -12.645 -1.946 18.220 1.00 91.38 109 VAL A N 1
ATOM 843 C CA . VAL A 1 109 ? -13.434 -2.108 19.447 1.00 91.38 109 VAL A CA 1
ATOM 844 C C . VAL A 1 109 ? -14.684 -2.929 19.168 1.00 91.38 109 VAL A C 1
ATOM 846 O O . VAL A 1 109 ? -15.204 -2.953 18.051 1.00 91.38 109 VAL A O 1
ATOM 849 N N . SER A 1 110 ? -15.187 -3.588 20.206 1.00 88.00 110 SER A N 1
ATOM 850 C CA . SER A 1 110 ? -16.477 -4.261 20.183 1.00 88.00 110 SER A CA 1
ATOM 851 C C . SER A 1 110 ? -17.162 -4.095 21.529 1.00 88.00 110 SER A C 1
ATOM 853 O O . SER A 1 110 ? -16.506 -4.091 22.570 1.00 88.00 110 SER A O 1
ATOM 855 N N . GLU A 1 111 ? -18.491 -4.028 21.512 1.00 83.81 111 GLU A N 1
ATOM 856 C CA . GLU A 1 111 ? -19.321 -3.931 22.720 1.00 83.81 111 GLU A CA 1
ATOM 857 C C . GLU A 1 111 ? -19.069 -5.080 23.717 1.00 83.81 111 GLU A C 1
ATOM 859 O O . GLU A 1 111 ? -19.305 -4.931 24.912 1.00 83.81 111 GLU A O 1
ATOM 864 N N . LEU A 1 112 ? -18.545 -6.216 23.244 1.00 79.50 112 LEU A N 1
ATOM 865 C CA . LEU A 1 112 ? -18.228 -7.391 24.060 1.00 79.50 112 LEU A CA 1
ATOM 866 C C . LEU A 1 112 ? -16.920 -7.296 24.852 1.00 79.50 112 LEU A C 1
ATOM 868 O O . LEU A 1 112 ? -16.702 -8.097 25.762 1.00 79.50 112 LEU A O 1
ATOM 872 N N . TRP A 1 113 ? -16.013 -6.397 24.476 1.00 81.56 113 TRP A N 1
ATOM 873 C CA . TRP A 1 113 ? -14.645 -6.380 25.003 1.00 81.56 113 TRP A CA 1
ATOM 874 C C . TRP A 1 113 ? -14.475 -5.431 26.196 1.00 81.56 113 TRP A C 1
ATOM 876 O O . TRP A 1 113 ? -13.431 -5.438 26.849 1.00 81.56 113 TRP A O 1
ATOM 886 N N . GLY A 1 114 ? -15.499 -4.633 26.520 1.00 79.69 114 GLY A N 1
ATOM 887 C CA . GLY A 1 114 ? -15.434 -3.644 27.594 1.00 79.69 114 GLY A CA 1
ATOM 888 C C . GLY A 1 114 ? -14.338 -2.612 27.324 1.00 79.69 114 GLY A C 1
ATOM 889 O O . GLY A 1 114 ? -14.416 -1.867 26.355 1.00 79.69 114 GLY A O 1
ATOM 890 N N . THR A 1 115 ? -13.312 -2.574 28.177 1.00 77.81 115 THR A N 1
ATOM 891 C CA . THR A 1 115 ? -12.151 -1.678 28.025 1.00 77.81 115 THR A CA 1
ATOM 892 C C . THR A 1 115 ? -11.027 -2.266 27.167 1.00 77.81 115 THR A C 1
ATOM 894 O O . THR A 1 115 ? -10.022 -1.595 26.947 1.00 77.81 115 THR A O 1
ATOM 897 N N . GLN A 1 116 ? -11.153 -3.518 26.712 1.00 83.56 116 GLN A N 1
ATOM 898 C CA . GLN A 1 116 ? -10.145 -4.151 25.863 1.00 83.56 116 GLN A CA 1
ATOM 899 C C . GLN A 1 116 ? -10.320 -3.734 24.406 1.00 83.56 116 GLN A C 1
ATOM 901 O O . GLN A 1 116 ? -11.437 -3.562 23.917 1.00 83.56 116 GLN A O 1
ATOM 906 N N . CYS A 1 117 ? -9.203 -3.621 23.695 1.00 89.12 117 CYS A N 1
ATOM 907 C CA . CYS A 1 117 ? -9.203 -3.275 22.284 1.00 89.12 117 CYS A CA 1
ATOM 908 C C . CYS A 1 117 ? -8.121 -4.034 21.511 1.00 89.12 117 CYS A C 1
ATOM 910 O O . CYS A 1 117 ? -7.124 -4.505 22.072 1.00 89.12 117 CYS A O 1
ATOM 912 N N . VAL A 1 118 ? -8.310 -4.129 20.197 1.00 91.88 118 VAL A N 1
ATOM 913 C CA . VAL A 1 118 ? -7.278 -4.604 19.274 1.00 91.88 118 VAL A CA 1
ATOM 914 C C . VAL A 1 118 ? -6.595 -3.384 18.680 1.00 91.88 118 VAL A C 1
ATOM 916 O O . VAL A 1 118 ? -7.250 -2.515 18.113 1.00 91.88 118 VAL A O 1
ATOM 919 N N . ARG A 1 119 ? -5.275 -3.323 18.793 1.00 93.38 119 ARG A N 1
ATOM 920 C CA . ARG A 1 119 ? -4.441 -2.234 18.295 1.00 93.38 119 ARG A CA 1
ATOM 921 C C . ARG A 1 119 ? -3.683 -2.725 17.076 1.00 93.38 119 ARG A C 1
ATOM 923 O O . ARG A 1 119 ? -2.942 -3.703 17.139 1.00 93.38 119 ARG A O 1
ATOM 930 N N . LEU A 1 120 ? -3.845 -2.041 15.959 1.00 94.25 120 LEU A N 1
ATOM 931 C CA . LEU A 1 120 ? -3.150 -2.357 14.722 1.00 94.25 120 LEU A CA 1
ATOM 932 C C . LEU A 1 120 ? -2.293 -1.170 14.320 1.00 94.25 120 LEU A C 1
ATOM 934 O O . LEU A 1 120 ? -2.719 -0.022 14.410 1.00 94.25 120 LEU A O 1
ATOM 938 N N . LYS A 1 121 ? -1.076 -1.449 13.886 1.00 94.75 121 LYS A N 1
ATOM 939 C CA . LYS A 1 121 ? -0.198 -0.485 13.243 1.00 94.75 121 LYS A CA 1
ATOM 940 C C . LYS A 1 121 ? 0.039 -0.987 11.829 1.00 94.75 121 LYS A C 1
ATOM 942 O O . LYS A 1 121 ? 0.710 -1.997 11.630 1.00 94.75 121 LYS A O 1
ATOM 947 N N . VAL A 1 122 ? -0.562 -0.306 10.868 1.00 93.06 122 VAL A N 1
ATOM 948 C CA . VAL A 1 122 ? -0.487 -0.669 9.456 1.00 93.06 122 VAL A CA 1
ATOM 949 C C . VAL A 1 122 ? 0.341 0.385 8.748 1.00 93.06 122 VAL A C 1
ATOM 951 O O . VAL A 1 122 ? -0.038 1.554 8.710 1.00 93.06 122 VAL A O 1
ATOM 954 N N . THR A 1 123 ? 1.489 -0.013 8.218 1.00 90.62 123 THR A N 1
ATOM 955 C CA . THR A 1 123 ? 2.318 0.873 7.405 1.00 90.62 123 THR A CA 1
ATOM 956 C C . THR A 1 123 ? 1.898 0.720 5.951 1.00 90.62 123 THR A C 1
ATOM 958 O O . THR A 1 123 ? 2.183 -0.305 5.330 1.00 90.62 123 THR A O 1
ATOM 961 N N . THR A 1 124 ? 1.230 1.736 5.414 1.00 87.88 124 THR A N 1
ATOM 962 C CA . THR A 1 124 ? 0.948 1.830 3.985 1.00 87.88 124 THR A CA 1
ATOM 963 C C . THR A 1 124 ? 2.178 2.391 3.299 1.00 87.88 124 THR A C 1
ATOM 965 O O . THR A 1 124 ? 2.649 3.493 3.580 1.00 87.88 124 THR A O 1
ATOM 968 N N . LYS A 1 125 ? 2.741 1.573 2.434 1.00 82.62 125 LYS A N 1
ATOM 969 C CA . LYS A 1 125 ? 3.918 1.858 1.639 1.00 82.62 125 LYS A CA 1
ATOM 970 C C . LYS A 1 125 ? 3.503 2.695 0.421 1.00 82.62 125 LYS A C 1
ATOM 972 O O . LYS A 1 125 ? 2.501 2.375 -0.208 1.00 82.62 125 LYS A O 1
ATOM 977 N N . THR A 1 126 ? 4.247 3.764 0.128 1.00 72.62 126 THR A N 1
ATOM 978 C CA . THR A 1 126 ? 4.016 4.618 -1.049 1.00 72.62 126 THR A CA 1
ATOM 979 C C . THR A 1 126 ? 4.132 3.792 -2.324 1.00 72.62 126 THR A C 1
ATOM 981 O O . THR A 1 126 ? 5.028 2.958 -2.444 1.00 72.62 126 THR A O 1
ATOM 984 N N . ASP A 1 127 ? 3.238 4.017 -3.280 1.00 72.06 127 ASP A N 1
ATOM 985 C CA . ASP A 1 127 ? 3.405 3.484 -4.625 1.00 72.06 127 ASP A CA 1
ATOM 986 C C . ASP A 1 127 ? 4.088 4.541 -5.498 1.00 72.06 127 ASP A C 1
ATOM 988 O O . ASP A 1 127 ? 3.531 5.603 -5.772 1.00 72.06 127 ASP A O 1
ATOM 992 N N . ASN A 1 128 ? 5.311 4.253 -5.942 1.00 72.62 128 ASN A N 1
ATOM 993 C CA . ASN A 1 128 ? 6.040 5.147 -6.836 1.00 72.62 128 ASN A CA 1
ATOM 994 C C . ASN A 1 128 ? 5.525 5.086 -8.283 1.00 72.62 128 ASN A C 1
ATOM 996 O O . ASN A 1 128 ? 5.946 5.906 -9.090 1.00 72.62 128 ASN A O 1
ATOM 1000 N N . CYS A 1 129 ? 4.595 4.179 -8.603 1.00 80.25 129 CYS A N 1
ATOM 1001 C CA . CYS A 1 129 ? 3.909 4.081 -9.893 1.00 80.25 129 CYS A CA 1
ATOM 1002 C C . CYS A 1 129 ? 2.675 4.992 -10.022 1.00 80.25 129 CYS A C 1
ATOM 1004 O O . CYS A 1 129 ? 1.763 4.707 -10.800 1.00 80.25 129 CYS A O 1
ATOM 1006 N N . GLY A 1 130 ? 2.644 6.092 -9.265 1.00 74.25 130 GLY A N 1
ATOM 1007 C CA . GLY A 1 130 ? 1.600 7.115 -9.340 1.00 74.25 130 GLY A CA 1
ATOM 1008 C C . GLY A 1 130 ? 1.701 8.025 -10.573 1.00 74.25 130 GLY A C 1
ATOM 1009 O O . GLY A 1 130 ? 2.375 7.723 -11.553 1.00 74.25 130 GLY A O 1
ATOM 1010 N N . GLU A 1 131 ? 1.057 9.196 -10.514 1.00 68.56 131 GLU A N 1
ATOM 1011 C CA . GLU A 1 131 ? 0.932 10.135 -11.650 1.00 68.56 131 GLU A CA 1
ATOM 1012 C C . GLU A 1 131 ? 2.266 10.623 -12.250 1.00 68.56 131 GLU A C 1
ATOM 1014 O O . GLU A 1 131 ? 2.291 11.071 -13.394 1.00 68.56 131 GLU A O 1
ATOM 1019 N N . ASN A 1 132 ? 3.369 10.537 -11.499 1.00 74.19 132 ASN A N 1
ATOM 1020 C CA . ASN A 1 132 ? 4.699 10.964 -11.948 1.00 74.19 132 ASN A CA 1
ATOM 1021 C C . ASN A 1 132 ? 5.543 9.828 -12.553 1.00 74.19 132 ASN A C 1
ATOM 1023 O O . ASN A 1 132 ? 6.657 10.088 -13.014 1.00 74.19 132 ASN A O 1
ATOM 1027 N N . ALA A 1 133 ? 5.056 8.586 -12.528 1.00 82.38 133 ALA A N 1
ATOM 1028 C CA . ALA A 1 133 ? 5.742 7.474 -13.162 1.00 82.38 133 ALA A CA 1
ATOM 1029 C C . ALA A 1 133 ? 5.452 7.465 -14.662 1.00 82.38 133 ALA A C 1
ATOM 1031 O O . ALA A 1 133 ? 4.327 7.207 -15.091 1.00 82.38 133 ALA A O 1
ATOM 1032 N N . ASP A 1 134 ? 6.482 7.719 -15.462 1.00 89.56 134 ASP A N 1
ATOM 1033 C CA . ASP A 1 134 ? 6.405 7.652 -16.913 1.00 89.56 134 ASP A CA 1
ATOM 1034 C C . ASP A 1 134 ? 7.404 6.616 -17.432 1.00 89.56 134 ASP A C 1
ATOM 1036 O O . ASP A 1 134 ? 8.617 6.792 -17.355 1.00 89.56 134 ASP A O 1
ATOM 1040 N N . CYS A 1 135 ? 6.875 5.520 -17.974 1.00 91.75 135 CYS A N 1
ATOM 1041 C CA . CYS A 1 135 ? 7.645 4.525 -18.723 1.00 91.75 135 CYS A CA 1
ATOM 1042 C C . CYS A 1 135 ? 7.537 4.766 -20.237 1.00 91.75 135 CYS A C 1
ATOM 1044 O O . CYS A 1 135 ? 7.483 3.813 -21.021 1.00 91.75 135 CYS A O 1
ATOM 1046 N N . SER A 1 136 ? 7.394 6.031 -20.654 1.00 91.25 136 SER A N 1
ATOM 1047 C CA . SER A 1 136 ? 7.235 6.489 -22.042 1.00 91.25 136 SER A CA 1
ATOM 1048 C C . SER A 1 136 ? 6.103 5.787 -22.807 1.00 91.25 136 SER A C 1
ATOM 1050 O O . SER A 1 136 ? 6.144 5.670 -24.035 1.00 91.25 136 SER A O 1
ATOM 1052 N N . GLY A 1 137 ? 5.118 5.232 -22.090 1.00 89.69 137 GLY A N 1
ATOM 1053 C CA . GLY A 1 137 ? 4.082 4.345 -22.637 1.00 89.69 137 GLY A CA 1
ATOM 1054 C C . GLY A 1 137 ? 4.600 3.041 -23.272 1.00 89.69 137 GLY A C 1
ATOM 1055 O O . GLY A 1 137 ? 3.855 2.374 -23.989 1.00 89.69 137 GLY A O 1
ATOM 1056 N N . LYS A 1 138 ? 5.867 2.682 -23.044 1.00 92.44 138 LYS A N 1
ATOM 1057 C CA . LYS A 1 138 ? 6.590 1.552 -23.653 1.00 92.44 138 LYS A CA 1
ATOM 1058 C C . LYS A 1 138 ? 7.086 0.546 -22.612 1.00 92.44 138 LYS A C 1
ATOM 1060 O O . LYS A 1 138 ? 7.961 -0.266 -22.906 1.00 92.44 138 LYS A O 1
ATOM 1065 N N . GLY A 1 139 ? 6.540 0.591 -21.403 1.00 91.06 139 GLY A N 1
ATOM 1066 C CA . GLY A 1 139 ? 6.901 -0.303 -20.314 1.00 91.06 139 GLY A CA 1
ATOM 1067 C C . GLY A 1 139 ? 5.819 -0.389 -19.246 1.00 91.06 139 GLY A C 1
ATOM 1068 O O . GLY A 1 139 ? 4.827 0.341 -19.281 1.00 91.06 139 GLY A O 1
ATOM 1069 N N . VAL A 1 140 ? 6.023 -1.309 -18.310 1.00 89.81 140 VAL A N 1
ATOM 1070 C CA . VAL A 1 140 ? 5.198 -1.486 -17.111 1.00 89.81 140 VAL A CA 1
ATOM 1071 C C . VAL A 1 140 ? 5.972 -0.939 -15.917 1.00 89.81 140 VAL A C 1
ATOM 1073 O O . VAL A 1 140 ? 7.152 -1.250 -15.767 1.00 89.81 140 VAL A O 1
ATOM 1076 N N . CYS A 1 141 ? 5.318 -0.127 -15.088 1.00 88.00 141 CYS A N 1
ATOM 1077 C CA . CYS A 1 141 ? 5.923 0.428 -13.882 1.00 88.00 141 CYS A CA 1
ATOM 1078 C C . CYS A 1 141 ? 5.889 -0.579 -12.726 1.00 88.00 141 CYS A C 1
ATOM 1080 O O . CYS A 1 141 ? 4.874 -1.242 -12.504 1.00 88.00 141 CYS A O 1
ATOM 1082 N N . TYR A 1 142 ? 6.989 -0.645 -11.979 1.00 84.62 142 TYR A N 1
ATOM 1083 C CA . TYR A 1 142 ? 7.141 -1.400 -10.743 1.00 84.62 142 TYR A CA 1
ATOM 1084 C C . TYR A 1 142 ? 7.621 -0.484 -9.619 1.00 84.62 142 TYR A C 1
ATOM 1086 O O . TYR A 1 142 ? 8.593 0.260 -9.760 1.00 84.62 142 TYR A O 1
ATOM 1094 N N . SER A 1 143 ? 6.954 -0.558 -8.474 1.00 76.62 143 SER A N 1
ATOM 1095 C CA . SER A 1 143 ? 7.317 0.209 -7.285 1.00 76.62 143 SER A CA 1
ATOM 1096 C C . SER A 1 143 ? 8.533 -0.433 -6.613 1.00 76.62 143 SER A C 1
ATOM 1098 O O . SER A 1 143 ? 8.513 -1.617 -6.262 1.00 76.62 143 SER A O 1
ATOM 1100 N N . ASN A 1 144 ? 9.606 0.334 -6.414 1.00 71.62 144 ASN A N 1
ATOM 1101 C CA . ASN A 1 144 ? 10.801 -0.174 -5.747 1.00 71.62 144 ASN A CA 1
ATOM 1102 C C . ASN A 1 144 ? 10.562 -0.318 -4.225 1.00 71.62 144 ASN A C 1
ATOM 1104 O O . ASN A 1 144 ? 10.068 0.623 -3.601 1.00 71.62 144 ASN A O 1
ATOM 1108 N N . PRO A 1 145 ? 10.965 -1.437 -3.584 1.00 62.22 145 PRO A N 1
ATOM 1109 C CA . PRO A 1 145 ? 10.871 -1.619 -2.133 1.00 62.22 145 PRO A CA 1
ATOM 1110 C C . PRO A 1 145 ? 11.555 -0.540 -1.277 1.00 62.22 145 PRO A C 1
ATOM 1112 O O . PRO A 1 145 ? 11.189 -0.398 -0.108 1.00 62.22 145 PRO A O 1
ATOM 1115 N N . SER A 1 146 ? 12.552 0.179 -1.811 1.00 65.75 146 SER A N 1
ATOM 1116 C CA . SER A 1 146 ? 13.244 1.272 -1.109 1.00 65.75 146 SER A CA 1
ATOM 1117 C C . SER A 1 146 ? 12.447 2.577 -1.058 1.00 65.75 146 SER A C 1
ATOM 1119 O O . SER A 1 146 ? 12.809 3.456 -0.284 1.00 65.75 146 SER A O 1
ATOM 1121 N N . MET A 1 147 ? 11.362 2.697 -1.832 1.00 59.12 147 MET A N 1
ATOM 1122 C CA . MET A 1 147 ? 10.492 3.879 -1.910 1.00 59.12 147 MET A CA 1
ATOM 1123 C C . MET A 1 147 ? 11.117 5.159 -2.449 1.00 59.12 147 MET A C 1
ATOM 1125 O O . MET A 1 147 ? 10.464 6.195 -2.444 1.00 59.12 147 MET A O 1
ATOM 1129 N N . GLU A 1 148 ? 12.332 5.100 -2.984 1.00 64.25 148 GLU A N 1
ATOM 1130 C CA . GLU A 1 148 ? 13.015 6.290 -3.507 1.00 64.25 148 GLU A CA 1
ATOM 1131 C C . GLU A 1 148 ? 12.804 6.494 -5.017 1.00 64.25 148 GLU A C 1
ATOM 1133 O O . GLU A 1 148 ? 12.875 7.624 -5.491 1.00 64.25 148 GLU A O 1
ATOM 1138 N N . GLU A 1 149 ? 12.501 5.430 -5.768 1.00 71.94 149 GLU A N 1
ATOM 1139 C CA . GLU A 1 149 ? 12.374 5.473 -7.232 1.00 71.94 149 GLU A CA 1
ATOM 1140 C C . GLU A 1 149 ? 11.345 4.442 -7.738 1.00 71.94 149 GLU A C 1
ATOM 1142 O O . GLU A 1 149 ? 10.979 3.511 -7.011 1.00 71.94 149 GLU A O 1
ATOM 1147 N N . TYR A 1 150 ? 10.841 4.614 -8.961 1.00 82.88 150 TYR A N 1
ATOM 1148 C CA . TYR A 1 150 ? 10.090 3.581 -9.682 1.00 82.88 150 TYR A CA 1
ATOM 1149 C C . TYR A 1 150 ? 10.987 2.922 -10.728 1.00 82.88 150 TYR A C 1
ATOM 1151 O O . TYR A 1 150 ? 11.920 3.539 -11.231 1.00 82.88 150 TYR A O 1
ATOM 1159 N N . GLU A 1 151 ? 10.703 1.673 -11.074 1.00 86.88 151 GLU A N 1
ATOM 1160 C CA . GLU A 1 151 ? 11.438 0.944 -12.104 1.00 86.88 151 GLU A CA 1
ATOM 1161 C C . GLU A 1 151 ? 10.510 0.629 -13.277 1.00 86.88 151 GLU A C 1
ATOM 1163 O O . GLU A 1 151 ? 9.397 0.139 -13.090 1.00 86.88 151 GLU A O 1
ATOM 1168 N N . CYS A 1 152 ? 10.959 0.898 -14.501 1.00 90.44 152 CYS A N 1
ATOM 1169 C CA . CYS A 1 152 ? 10.218 0.537 -15.701 1.00 90.44 152 CYS A CA 1
ATOM 1170 C C . CYS A 1 152 ? 10.736 -0.775 -16.287 1.00 90.44 152 CYS A C 1
ATOM 1172 O O . CYS A 1 152 ? 11.885 -0.877 -16.710 1.00 90.44 152 CYS A O 1
ATOM 1174 N N . GLN A 1 153 ? 9.858 -1.767 -16.416 1.00 91.75 153 GLN A N 1
ATOM 1175 C CA . GLN A 1 153 ? 10.130 -2.923 -17.261 1.00 91.75 153 GLN A CA 1
ATOM 1176 C C . GLN A 1 153 ? 9.707 -2.610 -18.693 1.00 91.75 153 GLN A C 1
ATOM 1178 O O . GLN A 1 153 ? 8.515 -2.571 -19.015 1.00 91.75 153 GLN A O 1
ATOM 1183 N N . CYS A 1 154 ? 10.684 -2.414 -19.569 1.00 92.25 154 CYS A N 1
ATOM 1184 C CA . CYS A 1 154 ? 10.421 -2.054 -20.954 1.00 92.25 154 CYS A CA 1
ATOM 1185 C C . CYS A 1 154 ? 9.863 -3.214 -21.781 1.00 92.25 154 CYS A C 1
ATOM 1187 O O . CYS A 1 154 ? 10.236 -4.381 -21.629 1.00 92.25 154 CYS A O 1
ATOM 1189 N N . CYS A 1 155 ? 8.953 -2.878 -22.693 1.00 90.56 155 CYS A N 1
ATOM 1190 C CA . CYS A 1 155 ? 8.512 -3.771 -23.749 1.00 90.56 155 CYS A CA 1
ATOM 1191 C C . CYS A 1 155 ? 9.677 -4.093 -24.699 1.00 90.56 155 CYS A C 1
ATOM 1193 O O . CYS A 1 155 ? 10.632 -3.332 -24.836 1.00 90.56 155 CYS A O 1
ATOM 1195 N N . SER A 1 156 ? 9.569 -5.222 -25.401 1.00 88.00 156 SER A N 1
ATOM 1196 C CA . SER A 1 156 ? 10.572 -5.648 -26.384 1.00 88.00 156 SER A CA 1
ATOM 1197 C C . SER A 1 156 ? 10.840 -4.550 -27.424 1.00 88.00 156 SER A C 1
ATOM 1199 O O . SER A 1 156 ? 9.897 -4.034 -28.025 1.00 88.00 156 SER A O 1
ATOM 1201 N N . GLY A 1 157 ? 12.117 -4.215 -27.637 1.00 86.81 157 GLY A N 1
ATOM 1202 C CA . GLY A 1 157 ? 12.536 -3.152 -28.558 1.00 86.81 157 GLY A CA 1
ATOM 1203 C C . GLY A 1 157 ? 12.739 -1.783 -27.905 1.00 86.81 157 GLY A C 1
ATOM 1204 O O . GLY A 1 157 ? 13.080 -0.839 -28.613 1.00 86.81 157 GLY A O 1
ATOM 1205 N N . PHE A 1 158 ? 12.556 -1.662 -26.588 1.00 88.81 158 PHE A N 1
ATOM 1206 C CA . PHE A 1 158 ? 12.795 -0.429 -25.839 1.00 88.81 158 PHE A CA 1
ATOM 1207 C C . PHE A 1 158 ? 13.730 -0.656 -24.652 1.00 88.81 158 PHE A C 1
ATOM 1209 O O . PHE A 1 158 ? 13.769 -1.746 -24.080 1.00 88.81 158 PHE A O 1
ATOM 1216 N N . ALA A 1 159 ? 14.465 0.389 -24.291 1.00 86.62 159 ALA A N 1
ATOM 1217 C CA . ALA A 1 159 ? 15.448 0.404 -23.216 1.00 86.62 159 ALA A CA 1
ATOM 1218 C C . ALA A 1 159 ? 15.496 1.788 -22.543 1.00 86.62 159 ALA A C 1
ATOM 1220 O O . ALA A 1 159 ? 14.797 2.714 -22.955 1.00 86.62 159 ALA A O 1
ATOM 1221 N N . GLY A 1 160 ? 16.328 1.918 -21.510 1.00 85.88 160 GLY A N 1
ATOM 1222 C CA . GLY A 1 160 ? 16.456 3.138 -20.710 1.00 85.88 160 GLY A CA 1
ATOM 1223 C C . GLY A 1 160 ? 15.634 3.093 -19.416 1.00 85.88 160 GLY A C 1
ATOM 1224 O O . GLY A 1 160 ? 14.766 2.228 -19.268 1.00 85.88 160 GLY A O 1
ATOM 1225 N N . PRO A 1 161 ? 15.919 3.991 -18.457 1.00 86.81 161 PRO A N 1
ATOM 1226 C CA . PRO A 1 161 ? 15.230 4.050 -17.165 1.00 86.81 161 PRO A CA 1
ATOM 1227 C C . PRO A 1 161 ? 13.719 4.297 -17.291 1.00 86.81 161 PRO A C 1
ATOM 1229 O O . PRO A 1 161 ? 12.952 3.813 -16.462 1.00 86.81 161 PRO A O 1
ATOM 1232 N N . HIS A 1 162 ? 13.285 4.984 -18.350 1.00 90.06 162 HIS A N 1
ATOM 1233 C CA . HIS A 1 162 ? 11.889 5.315 -18.636 1.00 90.06 162 HIS A CA 1
ATOM 1234 C C . HIS A 1 162 ? 11.401 4.691 -19.949 1.00 90.06 162 HIS A C 1
ATOM 1236 O O . HIS A 1 162 ? 10.387 5.123 -20.498 1.00 90.06 162 HIS A O 1
ATOM 1242 N N . CYS A 1 163 ? 12.099 3.683 -20.482 1.00 91.38 163 CYS A N 1
ATOM 1243 C CA . CYS A 1 163 ? 11.801 3.067 -21.782 1.00 91.38 163 CYS A CA 1
ATOM 1244 C C . CYS A 1 163 ? 11.746 4.069 -22.950 1.00 91.38 163 CYS A C 1
ATOM 1246 O O . CYS A 1 163 ? 10.992 3.907 -23.917 1.00 91.38 163 CYS A O 1
ATOM 1248 N N . GLU A 1 164 ? 12.522 5.141 -22.842 1.00 89.19 164 GLU A N 1
ATOM 1249 C CA . GLU A 1 164 ? 12.615 6.222 -23.809 1.00 89.19 164 GLU A CA 1
ATOM 1250 C C . GLU A 1 164 ? 13.493 5.847 -25.011 1.00 89.19 164 GLU A C 1
ATOM 1252 O O . GLU A 1 164 ? 13.247 6.324 -26.125 1.00 89.19 164 GLU A O 1
ATOM 1257 N N . GLU A 1 165 ? 14.459 4.946 -24.811 1.00 86.75 165 GLU A N 1
ATOM 1258 C CA . GLU A 1 165 ? 15.413 4.499 -25.824 1.00 86.75 165 GLU A CA 1
ATOM 1259 C C . GLU A 1 165 ? 14.857 3.327 -26.646 1.00 86.75 165 GLU A C 1
ATOM 1261 O O . GLU A 1 165 ? 14.020 2.545 -26.188 1.00 86.75 165 GLU A O 1
ATOM 1266 N N . ILE A 1 166 ? 15.326 3.195 -27.888 1.00 86.56 166 ILE A N 1
ATOM 1267 C CA . ILE A 1 166 ? 15.054 2.029 -28.737 1.00 86.56 166 ILE A CA 1
ATOM 1268 C C . ILE A 1 166 ? 16.203 1.048 -28.552 1.00 86.56 166 ILE A C 1
ATOM 1270 O O . ILE A 1 166 ? 17.348 1.416 -28.791 1.00 86.56 166 ILE A O 1
ATOM 1274 N N . ASP A 1 167 ? 15.879 -0.197 -28.207 1.00 85.44 167 ASP A N 1
ATOM 1275 C CA . ASP A 1 167 ? 16.868 -1.268 -28.140 1.00 85.44 167 ASP A CA 1
ATOM 1276 C C . ASP A 1 167 ? 17.290 -1.664 -29.563 1.00 85.44 167 ASP A C 1
ATOM 1278 O O . ASP A 1 167 ? 16.571 -2.368 -30.284 1.00 85.44 167 ASP A O 1
ATOM 1282 N N . ALA A 1 168 ? 18.470 -1.212 -29.981 1.00 85.69 168 ALA A N 1
ATOM 1283 C CA . ALA A 1 168 ? 19.013 -1.474 -31.310 1.00 85.69 168 ALA A CA 1
ATOM 1284 C C . ALA A 1 168 ? 19.362 -2.958 -31.526 1.00 85.69 168 ALA A C 1
ATOM 1286 O O . ALA A 1 168 ? 19.554 -3.395 -32.665 1.00 85.69 168 ALA A O 1
ATOM 1287 N N . CYS A 1 169 ? 19.423 -3.741 -30.450 1.00 86.44 169 CYS A N 1
ATOM 1288 C CA . CYS A 1 169 ? 19.648 -5.177 -30.463 1.00 86.44 169 CYS A CA 1
ATOM 1289 C C . CYS A 1 169 ? 18.358 -6.004 -30.481 1.00 86.44 169 CYS A C 1
ATOM 1291 O O . CYS A 1 169 ? 18.446 -7.238 -30.489 1.00 86.44 169 CYS A O 1
ATOM 1293 N N . THR A 1 170 ? 17.183 -5.372 -30.555 1.00 86.00 170 THR A N 1
ATOM 1294 C CA . THR A 1 170 ? 15.899 -6.077 -30.585 1.00 86.00 170 THR A CA 1
ATOM 1295 C C . THR A 1 170 ? 15.037 -5.670 -31.792 1.00 86.00 170 THR A C 1
ATOM 1297 O O . THR A 1 170 ? 14.490 -4.569 -31.826 1.00 86.00 170 THR A O 1
ATOM 1300 N N . PRO A 1 171 ? 14.830 -6.574 -32.776 1.00 84.19 171 PRO A N 1
ATOM 1301 C CA . PRO A 1 171 ? 15.439 -7.904 -32.903 1.00 84.19 171 PRO A CA 1
ATOM 1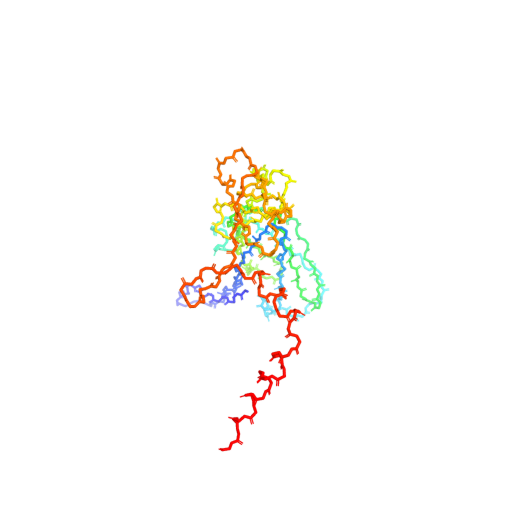302 C C . PRO A 1 171 ? 16.934 -7.822 -33.252 1.00 84.19 171 PRO A C 1
ATOM 1304 O O . PRO A 1 171 ? 17.359 -6.869 -33.897 1.00 84.19 171 PRO A O 1
ATOM 1307 N N . SER A 1 172 ? 17.717 -8.847 -32.882 1.00 85.19 172 SER A N 1
ATOM 1308 C CA . SER A 1 172 ? 19.178 -8.821 -33.068 1.00 85.19 172 SER A CA 1
ATOM 1309 C C . SER A 1 172 ? 19.562 -8.584 -34.535 1.00 85.19 172 SER A C 1
ATOM 1311 O O . SER A 1 172 ? 19.282 -9.439 -35.383 1.00 85.19 172 SER A O 1
ATOM 1313 N N . PRO A 1 173 ? 20.244 -7.465 -34.851 1.00 84.12 173 PRO A N 1
ATOM 1314 C CA . PRO A 1 173 ? 20.727 -7.180 -36.198 1.00 84.12 173 PRO A CA 1
ATOM 1315 C C . PRO A 1 173 ? 21.999 -7.974 -36.537 1.00 84.12 173 PRO A C 1
ATOM 1317 O O . PRO A 1 173 ? 22.463 -7.971 -37.681 1.00 84.12 173 PRO A O 1
ATOM 1320 N N . CYS A 1 174 ? 22.603 -8.645 -35.552 1.00 83.94 174 CYS A N 1
ATOM 1321 C CA . CYS A 1 174 ? 23.858 -9.357 -35.727 1.00 83.94 174 CYS A CA 1
ATOM 1322 C C . CYS A 1 174 ? 23.644 -10.705 -36.415 1.00 83.94 174 CYS A C 1
ATOM 1324 O O . CYS A 1 174 ? 22.939 -11.588 -35.930 1.00 83.94 174 CYS A O 1
ATOM 1326 N N . THR A 1 175 ? 24.318 -10.890 -37.549 1.00 83.94 175 THR A N 1
ATOM 1327 C CA . THR A 1 175 ? 24.295 -12.159 -38.280 1.00 83.94 175 THR A CA 1
ATOM 1328 C C . THR A 1 175 ? 25.190 -13.207 -37.619 1.00 83.94 175 THR A C 1
ATOM 1330 O O . THR A 1 175 ? 26.076 -12.892 -36.822 1.00 83.94 175 THR A O 1
ATOM 1333 N N . ASN A 1 176 ? 24.962 -14.476 -37.971 1.00 79.50 176 ASN A N 1
ATOM 1334 C CA . ASN A 1 176 ? 25.744 -15.619 -37.504 1.00 79.50 176 ASN A CA 1
ATOM 1335 C C . ASN A 1 176 ? 25.869 -15.689 -35.966 1.00 79.50 176 ASN A C 1
ATOM 1337 O O . ASN A 1 176 ? 26.969 -15.796 -35.436 1.00 79.50 176 ASN A O 1
ATOM 1341 N N . ASN A 1 177 ? 24.768 -15.560 -35.223 1.00 75.88 177 ASN A N 1
ATOM 1342 C CA . ASN A 1 177 ? 24.795 -15.642 -33.753 1.00 75.88 177 ASN A CA 1
ATOM 1343 C C . ASN A 1 177 ? 25.812 -14.688 -33.081 1.00 75.88 177 ASN A C 1
ATOM 1345 O O . ASN A 1 177 ? 26.336 -14.992 -32.009 1.00 75.88 177 ASN A O 1
ATOM 1349 N N . GLY A 1 178 ? 26.123 -13.550 -33.715 1.00 80.56 178 GLY A N 1
ATOM 1350 C CA . GLY A 1 178 ? 26.933 -12.505 -33.097 1.00 80.56 178 GLY A CA 1
ATOM 1351 C C . GLY A 1 178 ? 26.244 -11.951 -31.849 1.00 80.56 178 GLY A C 1
ATOM 1352 O O . GLY A 1 178 ? 25.020 -11.831 -31.810 1.00 80.56 178 GLY A O 1
ATOM 1353 N N . ILE A 1 179 ? 27.034 -11.612 -30.833 1.00 83.81 179 ILE A N 1
ATOM 1354 C CA . ILE A 1 179 ? 26.540 -10.961 -29.619 1.00 83.81 179 ILE A CA 1
ATOM 1355 C C . ILE A 1 179 ? 26.316 -9.490 -29.960 1.00 83.81 179 ILE A C 1
ATOM 1357 O O . ILE A 1 179 ? 27.262 -8.798 -30.339 1.00 83.81 179 ILE A O 1
ATOM 1361 N N . CYS A 1 180 ? 25.074 -9.028 -29.865 1.00 86.06 180 CYS A N 1
ATOM 1362 C CA . CYS A 1 180 ? 24.746 -7.623 -30.057 1.00 86.06 180 CYS A CA 1
ATOM 1363 C C . CYS A 1 180 ? 24.968 -6.856 -28.753 1.00 86.06 180 CYS A C 1
ATOM 1365 O O . CYS A 1 180 ? 24.583 -7.327 -27.684 1.00 86.06 180 CYS A O 1
ATOM 1367 N N . VAL A 1 181 ? 25.608 -5.696 -28.853 1.00 86.25 181 VAL A N 1
ATOM 1368 C CA . VAL A 1 181 ? 25.760 -4.736 -27.763 1.00 86.25 181 VAL A CA 1
ATOM 1369 C C . VAL A 1 181 ? 25.106 -3.444 -28.213 1.00 86.25 181 VAL A C 1
ATOM 1371 O O . VAL A 1 181 ? 25.532 -2.866 -29.216 1.00 86.25 181 VAL A O 1
ATOM 1374 N N . ASP A 1 182 ? 24.076 -3.020 -27.489 1.00 83.38 182 ASP A N 1
ATOM 1375 C CA . ASP A 1 182 ? 23.448 -1.730 -27.728 1.00 83.38 182 ASP A CA 1
ATOM 1376 C C . ASP A 1 182 ? 24.365 -0.615 -27.212 1.00 83.38 182 ASP A C 1
ATOM 1378 O O . ASP A 1 182 ? 24.921 -0.701 -26.115 1.00 83.38 182 ASP A O 1
ATOM 1382 N N . LEU A 1 183 ? 24.573 0.401 -28.042 1.00 79.81 183 LEU A N 1
ATOM 1383 C CA . LEU A 1 183 ? 25.385 1.578 -27.757 1.00 79.81 183 LEU A CA 1
ATOM 1384 C C . LEU A 1 183 ? 24.519 2.848 -27.649 1.00 79.81 183 LEU A C 1
ATOM 1386 O O . LEU A 1 183 ? 25.072 3.947 -27.682 1.00 79.81 183 LEU A O 1
ATOM 1390 N N . SER A 1 184 ? 23.191 2.718 -27.540 1.00 71.50 184 SER A N 1
ATOM 1391 C CA . SER A 1 184 ? 22.222 3.821 -27.443 1.00 71.50 184 SER A CA 1
ATOM 1392 C C . SER A 1 184 ? 22.315 4.656 -26.164 1.00 71.50 184 SER A C 1
ATOM 1394 O O . SER A 1 184 ? 21.822 5.779 -26.162 1.00 71.50 184 SER A O 1
ATOM 1396 N N . GLN A 1 185 ? 22.957 4.142 -25.108 1.00 63.00 185 GLN A N 1
ATOM 1397 C CA . GLN A 1 185 ? 22.953 4.736 -23.764 1.00 63.00 185 GLN A CA 1
ATOM 1398 C C . GLN A 1 185 ? 23.310 6.236 -23.787 1.00 63.00 185 GLN A C 1
ATOM 1400 O O . GLN A 1 185 ? 24.478 6.612 -23.943 1.00 63.00 185 GLN A O 1
ATOM 1405 N N . GLY A 1 186 ? 22.299 7.094 -23.614 1.00 59.91 186 GLY A N 1
ATOM 1406 C CA . GLY A 1 186 ? 22.444 8.552 -23.547 1.00 59.91 186 GLY A CA 1
ATOM 1407 C C . GLY A 1 186 ? 22.522 9.305 -24.885 1.00 59.91 186 GLY A C 1
ATOM 1408 O O . GLY A 1 186 ? 22.861 10.494 -24.877 1.00 59.91 186 GLY A O 1
ATOM 1409 N N . HIS A 1 187 ? 22.229 8.675 -26.029 1.00 56.38 187 HIS A N 1
ATOM 1410 C CA . HIS A 1 187 ? 22.236 9.314 -27.355 1.00 56.38 187 HIS A CA 1
ATOM 1411 C C . HIS A 1 187 ? 20.982 8.996 -28.187 1.00 56.38 187 HIS A C 1
ATOM 1413 O O . HIS A 1 187 ? 20.498 7.871 -28.222 1.00 56.38 187 HIS A O 1
ATOM 1419 N N . GLU A 1 188 ? 20.489 9.987 -28.941 1.00 56.00 188 GLU A N 1
ATOM 1420 C CA . GLU A 1 188 ? 19.430 9.781 -29.937 1.00 56.00 188 GLU A CA 1
ATOM 1421 C C . GLU A 1 188 ? 19.963 8.927 -31.109 1.00 56.00 188 GLU A C 1
ATOM 1423 O O . GLU A 1 188 ? 20.626 9.438 -32.016 1.00 56.00 188 GLU A O 1
ATOM 1428 N N . GLY A 1 189 ? 19.699 7.615 -31.112 1.00 61.88 189 GLY A N 1
ATOM 1429 C CA . GLY A 1 189 ? 19.946 6.757 -32.277 1.00 61.88 189 GLY A CA 1
ATOM 1430 C C . GLY A 1 189 ? 19.978 5.248 -32.008 1.00 61.88 189 GLY A C 1
ATOM 1431 O O . GLY A 1 189 ? 20.145 4.804 -30.882 1.00 61.88 189 GLY A O 1
ATOM 1432 N N . ASN A 1 190 ? 19.892 4.455 -33.084 1.00 70.12 190 ASN A N 1
ATOM 1433 C CA . ASN A 1 190 ? 19.968 2.985 -33.050 1.00 70.12 190 ASN A CA 1
ATOM 1434 C C . ASN A 1 190 ? 21.413 2.497 -33.275 1.00 70.12 190 ASN A C 1
ATOM 1436 O O . ASN A 1 190 ? 21.705 1.817 -34.265 1.00 70.12 190 ASN A O 1
ATOM 1440 N N . SER A 1 191 ? 22.343 2.904 -32.413 1.00 81.12 191 SER A N 1
ATOM 1441 C CA . SER A 1 191 ? 23.748 2.498 -32.538 1.00 81.12 191 SER A CA 1
ATOM 1442 C C . SER A 1 191 ? 23.971 1.153 -31.860 1.00 81.12 191 SER A C 1
ATOM 1444 O O . SER A 1 191 ? 23.711 1.021 -30.676 1.00 81.12 191 SER A O 1
ATOM 1446 N N . TYR A 1 192 ? 24.510 0.169 -32.577 1.00 85.00 192 TYR A N 1
ATOM 1447 C CA . TYR A 1 192 ? 24.836 -1.142 -32.012 1.00 85.00 192 TYR A CA 1
ATOM 1448 C C . TYR A 1 192 ? 26.194 -1.638 -32.505 1.00 85.00 192 TYR A C 1
ATOM 1450 O O . TYR A 1 192 ? 26.672 -1.265 -33.581 1.00 85.00 192 TYR A O 1
ATOM 1458 N N . GLN A 1 193 ? 26.807 -2.535 -31.737 1.00 84.44 193 GLN A N 1
ATOM 1459 C CA . GLN A 1 193 ? 28.022 -3.240 -32.120 1.00 84.44 193 GLN A CA 1
ATOM 1460 C C . GLN A 1 193 ? 27.816 -4.753 -32.067 1.00 84.44 193 GLN A C 1
ATOM 1462 O O . GLN A 1 193 ? 27.390 -5.311 -31.060 1.00 84.44 193 GLN A O 1
ATOM 1467 N N . CYS A 1 194 ? 28.189 -5.437 -33.150 1.00 85.88 194 CYS A N 1
ATOM 1468 C CA . CYS A 1 194 ? 28.195 -6.895 -33.199 1.00 85.88 194 CYS A CA 1
ATOM 1469 C C . CYS A 1 194 ? 29.563 -7.452 -32.807 1.00 85.88 194 CYS A C 1
ATOM 1471 O O . CYS A 1 194 ? 30.552 -7.292 -33.530 1.00 85.88 194 CYS A O 1
ATOM 1473 N N . LEU A 1 195 ? 29.612 -8.169 -31.691 1.00 83.00 195 LEU A N 1
ATOM 1474 C CA . LEU A 1 195 ? 30.768 -8.940 -31.263 1.00 83.00 195 LEU A CA 1
ATOM 1475 C C . LEU A 1 195 ? 30.658 -10.361 -31.814 1.00 83.00 195 LEU A C 1
ATOM 1477 O O . LEU A 1 195 ? 29.762 -11.132 -31.473 1.00 83.00 195 LEU A O 1
ATOM 1481 N N . CYS A 1 196 ? 31.591 -10.721 -32.689 1.00 78.25 196 CYS A N 1
ATOM 1482 C CA . CYS A 1 196 ? 31.676 -12.079 -33.208 1.00 78.25 196 CYS A CA 1
ATOM 1483 C C . CYS A 1 196 ? 32.472 -12.948 -32.225 1.00 78.25 196 CYS A C 1
ATOM 1485 O O . CYS A 1 196 ? 33.640 -12.626 -31.981 1.00 78.25 196 CYS A O 1
ATOM 1487 N N . PRO A 1 197 ? 31.917 -14.055 -31.699 1.00 70.38 197 PRO A N 1
ATOM 1488 C CA . PRO A 1 197 ? 32.710 -14.993 -30.918 1.00 70.38 197 PRO A CA 1
ATOM 1489 C C . PRO A 1 197 ? 33.836 -15.562 -31.797 1.00 70.38 197 PRO A C 1
ATOM 1491 O O . PRO A 1 197 ? 33.614 -15.981 -32.938 1.00 70.38 197 PRO A O 1
ATOM 1494 N N . TYR A 1 198 ? 35.063 -15.540 -31.282 1.00 67.12 198 TYR A N 1
ATOM 1495 C CA . TYR A 1 198 ? 36.245 -16.087 -31.943 1.00 67.12 198 TYR A CA 1
ATOM 1496 C C . TYR A 1 198 ? 36.926 -17.106 -31.034 1.00 67.12 198 TYR A C 1
ATOM 1498 O O . TYR A 1 198 ? 36.946 -16.957 -29.814 1.00 67.12 198 TYR A O 1
ATOM 1506 N N . VAL A 1 199 ? 37.508 -18.135 -31.640 1.00 61.34 199 VAL A N 1
ATOM 1507 C CA . VAL A 1 199 ? 38.407 -19.073 -30.964 1.00 61.34 199 VAL A CA 1
ATOM 1508 C C . VAL A 1 199 ? 39.822 -18.803 -31.452 1.00 61.34 199 VAL A C 1
ATOM 1510 O O . VAL A 1 199 ? 40.052 -18.527 -32.631 1.00 61.34 199 VAL A O 1
ATOM 1513 N N . MET A 1 200 ? 40.765 -18.859 -30.517 1.00 53.66 200 MET A N 1
ATOM 1514 C CA . MET A 1 200 ? 42.193 -18.846 -30.807 1.00 53.66 200 MET A CA 1
ATOM 1515 C C . MET A 1 200 ? 42.633 -20.294 -31.023 1.00 53.66 200 MET A C 1
ATOM 1517 O O . MET A 1 200 ? 42.657 -21.073 -30.074 1.00 53.66 200 MET A O 1
ATOM 1521 N N . GLU A 1 201 ? 42.974 -20.665 -32.254 1.00 49.94 201 GLU A N 1
ATOM 1522 C CA . GLU A 1 201 ? 43.491 -21.998 -32.577 1.00 49.94 201 GLU A CA 1
ATOM 1523 C C . GLU A 1 201 ? 44.864 -21.840 -33.236 1.00 49.94 201 GLU A C 1
ATOM 1525 O O . GLU A 1 201 ? 44.996 -21.129 -34.229 1.00 49.94 201 GLU A O 1
ATOM 1530 N N . ALA A 1 202 ? 45.902 -22.449 -32.654 1.00 61.69 202 ALA A N 1
ATOM 1531 C CA . ALA A 1 202 ? 47.283 -22.388 -33.155 1.00 61.69 202 ALA A CA 1
ATOM 1532 C C . ALA A 1 202 ? 47.827 -20.962 -33.431 1.00 61.69 202 ALA A C 1
ATOM 1534 O O . ALA A 1 202 ? 48.652 -20.766 -34.318 1.00 61.69 202 ALA A O 1
ATOM 1535 N N . GLY A 1 203 ? 47.388 -19.962 -32.658 1.00 63.62 203 GLY A N 1
ATOM 1536 C CA . GLY A 1 203 ? 47.833 -18.569 -32.802 1.00 63.62 203 GLY A CA 1
ATOM 1537 C C . GLY A 1 203 ? 47.056 -17.740 -33.832 1.00 63.62 203 GLY A C 1
ATOM 1538 O O . GLY A 1 203 ? 47.325 -16.547 -33.961 1.00 63.62 203 GLY A O 1
ATOM 1539 N N . GLU A 1 204 ? 46.058 -18.316 -34.506 1.00 57.50 204 GLU A N 1
ATOM 1540 C CA . GLU A 1 204 ? 45.203 -17.614 -35.468 1.00 57.50 204 GLU A CA 1
ATOM 1541 C C . GLU A 1 204 ? 43.798 -17.352 -34.894 1.00 57.50 204 GLU A C 1
ATOM 1543 O O . GLU A 1 204 ? 43.190 -18.215 -34.254 1.00 57.50 204 GLU A O 1
ATOM 1548 N N . LYS A 1 205 ? 43.266 -16.140 -35.126 1.00 59.91 205 LYS A N 1
ATOM 1549 C CA . LYS A 1 205 ? 41.889 -15.754 -34.765 1.00 59.91 205 LYS A CA 1
ATOM 1550 C C . LYS A 1 205 ? 40.912 -16.340 -35.785 1.00 59.91 205 LYS A C 1
ATOM 1552 O O . LYS A 1 205 ? 40.871 -15.863 -36.918 1.00 59.91 205 LYS A O 1
ATOM 1557 N N . LYS A 1 206 ? 40.087 -17.311 -35.389 1.00 59.78 206 LYS A N 1
ATOM 1558 C CA . LYS A 1 206 ? 39.026 -17.873 -36.243 1.00 59.78 206 LYS A CA 1
ATOM 1559 C C . LYS A 1 206 ? 37.644 -17.510 -35.702 1.00 59.78 206 LYS A C 1
ATOM 1561 O O . LYS A 1 206 ? 37.390 -17.652 -34.508 1.00 59.78 206 LYS A O 1
ATOM 1566 N N . GLN A 1 207 ? 36.740 -17.049 -36.570 1.00 58.16 207 GLN A N 1
ATOM 1567 C CA . GLN A 1 207 ? 35.340 -16.804 -36.196 1.00 58.16 207 GLN A CA 1
ATOM 1568 C C . GLN A 1 207 ? 34.632 -18.135 -35.904 1.00 58.16 207 GLN A C 1
ATOM 1570 O O . GLN A 1 207 ? 34.719 -19.063 -36.711 1.00 58.16 207 GLN A O 1
ATOM 1575 N N . LEU A 1 208 ? 33.891 -18.222 -34.790 1.00 58.78 208 LEU A N 1
ATOM 1576 C CA . LEU A 1 208 ? 33.208 -19.454 -34.356 1.00 58.78 208 LEU A CA 1
ATOM 1577 C C . LEU A 1 208 ? 32.287 -20.033 -35.443 1.00 58.78 208 LEU A C 1
ATOM 1579 O O . LEU A 1 208 ? 32.178 -21.248 -35.602 1.00 58.78 208 LEU A O 1
ATOM 1583 N N . ASN A 1 209 ? 31.670 -19.161 -36.243 1.00 52.91 209 ASN A N 1
ATOM 1584 C CA . ASN A 1 209 ? 30.718 -19.548 -37.286 1.00 52.91 209 ASN A CA 1
ATOM 1585 C C . ASN A 1 209 ? 31.343 -20.269 -38.483 1.00 52.91 209 ASN A C 1
ATOM 1587 O O . ASN A 1 209 ? 30.625 -20.915 -39.242 1.00 52.91 209 ASN A O 1
A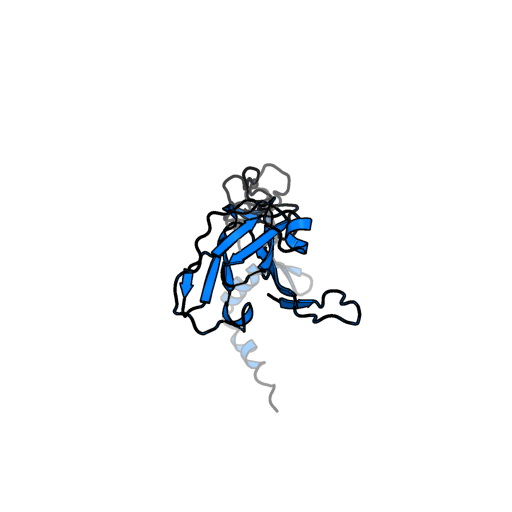TOM 1591 N N . GLN A 1 210 ? 32.668 -20.224 -38.648 1.00 46.56 210 GLN A N 1
ATOM 1592 C CA . GLN A 1 210 ? 33.346 -21.032 -39.665 1.00 46.56 210 GLN A CA 1
ATOM 1593 C C . GLN A 1 210 ? 33.535 -22.495 -39.238 1.00 46.56 210 GLN A C 1
ATOM 1595 O O . GLN A 1 210 ? 33.782 -23.348 -40.089 1.00 46.56 210 GLN A O 1
ATOM 1600 N N . ILE A 1 211 ? 33.361 -22.826 -37.955 1.00 48.47 211 ILE A N 1
ATOM 1601 C CA . ILE A 1 211 ? 33.548 -24.197 -37.461 1.00 48.47 211 ILE A CA 1
ATOM 1602 C C . ILE A 1 211 ? 32.311 -25.059 -37.759 1.00 48.47 211 ILE A C 1
ATOM 1604 O O . ILE A 1 211 ? 32.460 -26.221 -38.131 1.00 48.47 211 ILE A O 1
ATOM 1608 N N . PHE A 1 212 ? 31.099 -24.492 -37.728 1.00 45.50 212 PHE A N 1
ATOM 1609 C CA . PHE A 1 212 ? 29.888 -25.237 -38.102 1.00 45.50 212 PHE A CA 1
ATOM 1610 C C . PHE A 1 212 ? 29.833 -25.580 -39.595 1.00 45.50 212 PHE A C 1
ATOM 1612 O O . PHE A 1 212 ? 29.382 -26.667 -39.943 1.00 45.50 212 PHE A O 1
ATOM 1619 N N . SER A 1 213 ? 30.361 -24.729 -40.483 1.00 44.31 213 SER A N 1
ATOM 1620 C CA . SER A 1 213 ? 30.431 -25.072 -41.909 1.00 44.31 213 SER A CA 1
ATOM 1621 C C . SER A 1 213 ? 31.535 -26.086 -42.226 1.00 44.31 213 SER A C 1
ATOM 1623 O O . SER A 1 213 ? 31.353 -26.870 -43.149 1.00 44.31 213 SER A O 1
ATOM 1625 N N . LEU A 1 214 ? 32.644 -26.120 -41.473 1.00 44.00 214 LEU A N 1
ATOM 1626 C CA . LEU A 1 214 ? 33.721 -27.109 -41.657 1.00 44.00 214 LEU A CA 1
ATOM 1627 C C . LEU A 1 214 ? 33.387 -28.485 -41.056 1.00 44.00 214 LEU A C 1
ATOM 1629 O O . LEU A 1 214 ? 33.849 -29.506 -41.571 1.00 44.00 214 LEU A O 1
ATOM 1633 N N . LEU A 1 215 ? 32.554 -28.532 -40.011 1.00 46.03 215 LEU A N 1
ATOM 1634 C CA . LEU A 1 215 ? 32.016 -29.782 -39.462 1.00 46.03 215 LEU A CA 1
ATOM 1635 C C . LEU A 1 215 ? 30.993 -30.445 -40.399 1.00 46.03 215 LEU A C 1
ATOM 1637 O O . LEU A 1 215 ? 30.846 -31.664 -40.359 1.00 46.03 215 LEU A O 1
ATOM 1641 N N . ILE A 1 216 ? 30.331 -29.677 -41.272 1.00 46.34 216 ILE A N 1
ATOM 1642 C CA . ILE A 1 216 ? 29.370 -30.218 -42.247 1.00 46.34 216 ILE A CA 1
ATOM 1643 C C . ILE A 1 216 ? 30.075 -30.745 -43.513 1.00 46.34 216 ILE A C 1
ATOM 1645 O O . ILE A 1 216 ? 29.597 -31.708 -44.110 1.00 46.34 216 ILE A O 1
ATOM 1649 N N . THR A 1 217 ? 31.241 -30.211 -43.907 1.00 43.66 217 THR A N 1
ATOM 1650 C CA . THR A 1 217 ? 31.951 -30.689 -45.116 1.00 43.66 217 THR A CA 1
ATOM 1651 C C . THR A 1 217 ? 32.818 -31.930 -44.901 1.00 43.66 217 THR A C 1
ATOM 1653 O O . THR A 1 217 ? 33.138 -32.607 -45.873 1.00 43.66 217 THR A O 1
ATOM 1656 N N . ASN A 1 218 ? 33.186 -32.278 -43.663 1.00 43.09 218 ASN A N 1
ATOM 1657 C CA . ASN A 1 218 ? 33.978 -33.479 -43.373 1.00 43.09 218 ASN A CA 1
ATOM 1658 C C . ASN A 1 218 ? 33.253 -34.424 -42.406 1.00 43.09 218 ASN A C 1
ATOM 1660 O O . ASN A 1 218 ? 33.611 -34.566 -41.236 1.00 43.09 218 ASN A O 1
ATOM 1664 N N . CYS A 1 219 ? 32.305 -35.182 -42.962 1.00 42.28 219 CYS A N 1
ATOM 1665 C CA . CYS A 1 219 ? 31.649 -36.341 -42.339 1.00 42.28 219 CYS A CA 1
ATOM 1666 C C . CYS A 1 219 ? 32.640 -37.431 -41.838 1.00 42.28 219 CYS A C 1
ATOM 1668 O O . CYS A 1 219 ? 32.248 -38.364 -41.147 1.00 42.28 219 CYS A O 1
ATOM 1670 N N . PHE A 1 220 ? 33.941 -37.312 -42.129 1.00 41.56 220 PHE A N 1
ATOM 1671 C CA . PHE A 1 220 ? 34.976 -38.271 -41.726 1.00 41.56 220 PHE A CA 1
ATOM 1672 C C . PHE A 1 220 ? 35.577 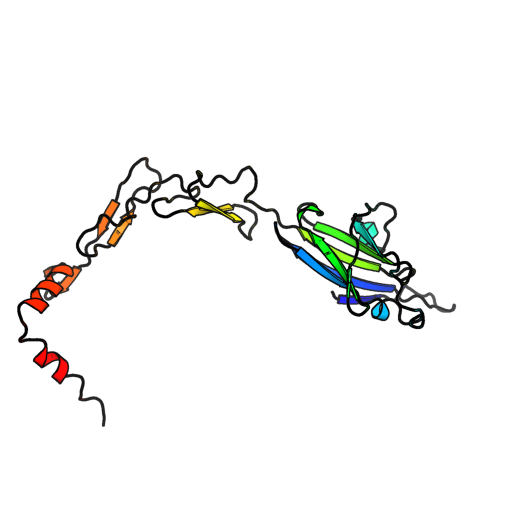-38.067 -40.323 1.00 41.56 220 PHE A C 1
ATOM 1674 O O . PHE A 1 220 ? 36.258 -38.969 -39.837 1.00 41.56 220 PHE A O 1
ATOM 1681 N N . ILE A 1 221 ? 35.365 -36.926 -39.651 1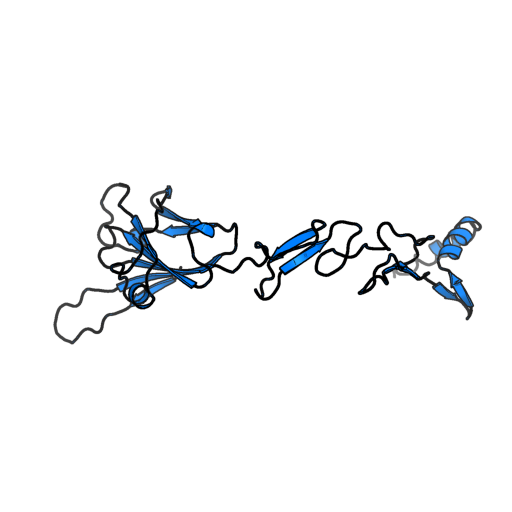.00 45.56 221 ILE A N 1
ATOM 1682 C CA . ILE A 1 221 ? 36.002 -36.674 -38.337 1.00 45.56 221 ILE A CA 1
ATOM 1683 C C . ILE A 1 221 ? 35.107 -37.107 -37.163 1.00 45.56 221 ILE A C 1
ATOM 1685 O O . ILE A 1 221 ? 35.616 -37.529 -36.120 1.00 45.56 221 ILE A O 1
ATOM 1689 N N . PHE A 1 222 ? 33.781 -37.118 -37.336 1.00 40.16 222 PHE A N 1
ATOM 1690 C CA . PHE A 1 222 ? 32.845 -37.485 -36.263 1.00 40.16 222 PHE A CA 1
ATOM 1691 C C . PHE A 1 222 ? 32.977 -38.945 -35.797 1.00 40.16 222 PHE A C 1
ATOM 1693 O O . PHE A 1 222 ? 32.722 -39.248 -34.632 1.00 40.16 222 PHE A O 1
ATOM 1700 N N . THR A 1 223 ? 33.472 -39.847 -36.647 1.00 39.12 223 THR A N 1
ATOM 1701 C CA . THR A 1 223 ? 33.720 -41.250 -36.279 1.00 39.12 223 THR A CA 1
ATOM 1702 C C . THR A 1 223 ? 34.934 -41.444 -35.370 1.00 39.12 223 THR A C 1
ATOM 1704 O O . THR A 1 223 ? 35.054 -42.501 -34.756 1.00 39.12 223 THR A O 1
ATOM 1707 N N . LYS A 1 224 ? 35.827 -40.453 -35.233 1.00 39.06 224 LYS A N 1
ATOM 1708 C CA . LYS A 1 224 ? 37.022 -40.575 -34.379 1.00 39.06 224 LYS A CA 1
ATOM 1709 C C . LYS A 1 224 ? 36.865 -39.955 -32.990 1.00 39.06 224 LYS A C 1
ATOM 1711 O O . LYS A 1 224 ? 37.542 -40.405 -32.071 1.00 39.06 224 LYS A O 1
ATOM 1716 N N . LEU A 1 225 ? 35.962 -38.987 -32.804 1.00 40.44 225 LEU A N 1
ATOM 1717 C CA . LEU A 1 225 ? 35.739 -38.373 -31.486 1.00 40.44 225 LEU A CA 1
ATOM 1718 C C . LEU A 1 225 ? 34.850 -39.221 -30.561 1.00 40.44 225 LEU A C 1
ATOM 1720 O O . LEU A 1 225 ? 35.035 -39.195 -29.349 1.00 40.44 225 LEU A O 1
ATOM 1724 N N . LEU A 1 226 ? 33.948 -40.041 -31.111 1.00 36.47 226 LEU A N 1
ATOM 1725 C CA . LEU A 1 226 ? 33.156 -40.990 -30.313 1.00 36.47 226 LEU A CA 1
ATOM 1726 C C . LEU A 1 226 ? 33.977 -42.184 -29.787 1.00 36.47 226 LEU A C 1
ATOM 1728 O O . LEU A 1 226 ? 33.525 -42.879 -28.883 1.00 36.47 226 LEU A O 1
ATOM 1732 N N . ALA A 1 227 ? 35.195 -42.406 -30.294 1.00 37.94 227 ALA A N 1
ATOM 1733 C CA . ALA A 1 227 ? 36.051 -43.510 -29.855 1.00 37.94 227 ALA A CA 1
ATOM 1734 C C . ALA A 1 227 ? 36.876 -43.208 -28.585 1.00 37.94 227 ALA A C 1
ATOM 1736 O O . ALA A 1 227 ? 37.458 -44.130 -28.021 1.00 37.94 227 ALA A O 1
ATOM 1737 N N . LEU A 1 228 ? 36.932 -41.953 -28.114 1.00 40.75 228 LEU A N 1
ATOM 1738 C CA . LEU A 1 228 ? 37.751 -41.569 -26.950 1.00 40.75 228 LEU A CA 1
ATOM 1739 C C . LEU A 1 228 ? 36.963 -41.381 -25.641 1.00 40.75 228 LEU A C 1
ATOM 1741 O O . LEU A 1 228 ? 37.583 -41.256 -24.592 1.00 40.75 228 LEU A O 1
ATOM 1745 N N . ASN A 1 229 ? 35.626 -41.447 -25.661 1.00 36.34 229 ASN A N 1
ATOM 1746 C CA . ASN A 1 229 ? 34.793 -41.293 -24.456 1.00 36.34 229 ASN A CA 1
ATOM 1747 C C . ASN A 1 229 ? 34.387 -42.615 -23.769 1.00 36.34 229 ASN A C 1
ATOM 1749 O O . ASN A 1 229 ? 33.535 -42.595 -22.888 1.00 36.34 229 ASN A O 1
ATOM 1753 N N . ASN A 1 230 ? 34.994 -43.755 -24.128 1.00 36.88 230 ASN A N 1
ATOM 1754 C CA . ASN A 1 230 ? 34.665 -45.069 -23.543 1.00 36.88 230 ASN A CA 1
ATOM 1755 C C . ASN A 1 230 ? 35.823 -45.764 -22.797 1.00 36.88 230 ASN A C 1
ATOM 1757 O O . ASN A 1 230 ? 35.797 -46.977 -22.616 1.00 36.88 230 ASN A O 1
ATOM 1761 N N . PHE A 1 231 ? 36.821 -45.020 -22.314 1.00 39.34 231 PHE A N 1
ATOM 1762 C CA . PHE A 1 231 ? 37.834 -45.547 -21.386 1.00 39.34 231 PHE A CA 1
ATOM 1763 C C . PHE A 1 231 ? 37.895 -44.706 -20.103 1.00 39.34 231 PHE A C 1
ATOM 1765 O O . PHE A 1 231 ? 38.893 -44.070 -19.793 1.00 39.34 231 PHE A O 1
ATOM 1772 N N . TYR A 1 232 ? 36.794 -44.701 -19.353 1.00 37.44 232 TYR A N 1
ATOM 1773 C CA . TYR A 1 232 ? 36.787 -44.369 -17.925 1.00 37.44 232 TYR A CA 1
ATOM 1774 C C . TYR A 1 232 ? 35.769 -45.272 -17.220 1.00 37.44 232 TYR A C 1
ATOM 1776 O O . TYR A 1 232 ? 34.669 -44.857 -16.884 1.00 37.44 232 TYR A O 1
ATOM 1784 N N . HIS A 1 233 ? 36.122 -46.552 -17.087 1.00 32.94 233 HIS A N 1
ATOM 1785 C CA . HIS A 1 233 ? 35.593 -47.474 -16.077 1.00 32.94 233 HIS A CA 1
ATOM 1786 C C . HIS A 1 233 ? 36.425 -48.767 -16.101 1.00 32.94 233 HIS A C 1
ATOM 1788 O O . HIS A 1 233 ? 36.094 -49.703 -16.823 1.00 32.94 233 HIS A O 1
ATOM 1794 N N . HIS A 1 234 ? 37.545 -48.787 -15.373 1.00 34.84 234 HIS A N 1
ATOM 1795 C CA . HIS A 1 2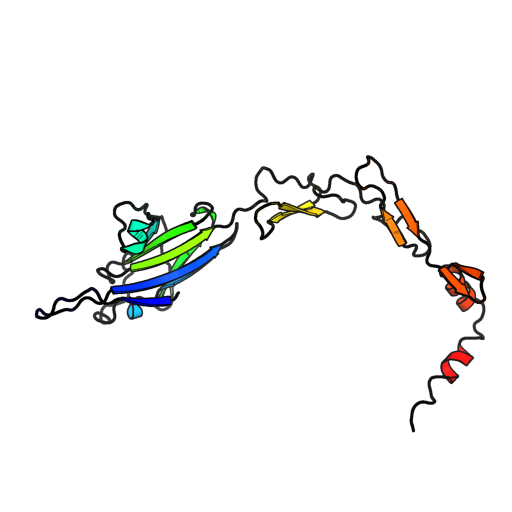34 ? 37.786 -49.688 -14.238 1.00 34.84 234 HIS A CA 1
ATOM 1796 C C . HIS A 1 234 ? 39.141 -49.408 -13.585 1.00 34.84 234 HIS A C 1
ATOM 1798 O O . HIS A 1 234 ? 40.107 -49.139 -14.332 1.00 34.84 234 HIS A O 1
#

Radius of gyration: 33.3 Å; chains: 1; bounding box: 73×62×95 Å

pLDDT: mean 73.81, std 18.76, range [32.94, 96.81]

Sequence (234 aa):
MKFIQTPENCKIDKDCTAMMVSWEGEAEIQSGDILIVEINDALLNPKDFNTTTSAHNTQVYQVTRSGHEHCDVTEGILLDITPLIVDGRKLVTLYDKDLTEGVNLLIVVSELWGTQCVRLKVTTKTDNCGENADCSGKGVCYSNPSMEEYECQCCSGFAGPHCEEIDACTPSPCTNNGICVDLSQGHEGNSYQCLCPYVMEAGEKKQLNQIFSLLITNCFIFTKLLALNNFYHH

Foldseek 3Di:
DDWDWDDDDDDPDDDDDDIAIEAEAEEEDEAPDKDKDKAALCSLAVDPPPDDDDQFDKWKWFDDPVCLVQVHCPRTDTQPWDWDADPRITITMDHLVSDDAAWTWMWMDTPSNVRYIYIYIYHYHDAQCPPPQALVVFFDWDRDPVNPHIATDGDQQFDDRSSPHGALCRVHPDPPPWDKDAPPVPHPDSDIDTHFDWDQDPNDTHGPSVVVVVCVVCPPCVVPVVVPPPPDDD

Organism: Glossina pallidipes (NCBI:txid7398)